Protein AF-A0A936QFV0-F1 (afdb_monomer)

Secondary structure (DSSP, 8-state):
-EEES-HHHHHHHHHHHHHH-TT--TTTTT--EEE-SSGGGHHHHHHHHHTTT---EEEE-GGGGTSSGGGGT--HHHHHHHHHHHHHHHHHHHHTT------HHHHHHHHTSHHHHHHHHHHHHHHHHHHTT----HHHHHHHHHHSHHHHHHHHHHHHHH-HHHHHHHHHHHHHHHHTTEEE-TTSSGGGGS-TTS-SSS-HHHHHHHHHHH--SHHHHHTTS--SSTTSPPHHHHHHHHHHS-----HHHHHHTS--

Mean predicted aligned error: 9.11 Å

Nearest PDB structures (foldseek):
  5d7y-assembly1_A  TM=3.195E-01  e=3.480E+00  Hepatitis B virus subtype adyw
  7abl-assembly1_D-10  TM=3.686E-01  e=8.494E+00  Hepatitis B virus
  2yfb-assembly1_A  TM=2.542E-01  e=3.151E+00  Pseudomonas putida KT2440
  2qij-assembly1_A  TM=3.357E-01  e=9.379E+00  Hepatitis B virus subtype adyw

Foldseek 3Di:
DEEEADPLCVLQLQLLLCQQPVVLHCVVLVPDYHHDHDLQCQQVVCVVVVVVVDDYFYEYFPLCLVPVVVSLVADPVLVVLSVQLLVQLVVVCVVVVDQDDDDPVRVVVQCPDPVLVVLVVVLVVLVVVVVVPDDCDPVNVVSVVVNCSVSVSVRLLVCLQPPLSSLLSCVVSQVSSLVVNYHYDSNGGPLLLADPPQDPDDDSNVSSVVSSVVSDHSVSSQVSFDCSDPPDGGSSCSNSCSSSDDDPPPCVVVVVVPDD

Structure (mmCIF, N/CA/C/O backbone):
data_AF-A0A936QFV0-F1
#
_entry.id   AF-A0A936QFV0-F1
#
loop_
_atom_site.group_PDB
_atom_site.id
_atom_site.type_symbol
_atom_site.label_atom_id
_atom_site.label_alt_id
_atom_site.label_comp_id
_atom_site.label_asym_id
_atom_site.label_entity_id
_atom_site.label_seq_id
_atom_site.pdbx_PDB_ins_code
_atom_site.Cartn_x
_atom_site.Cartn_y
_ato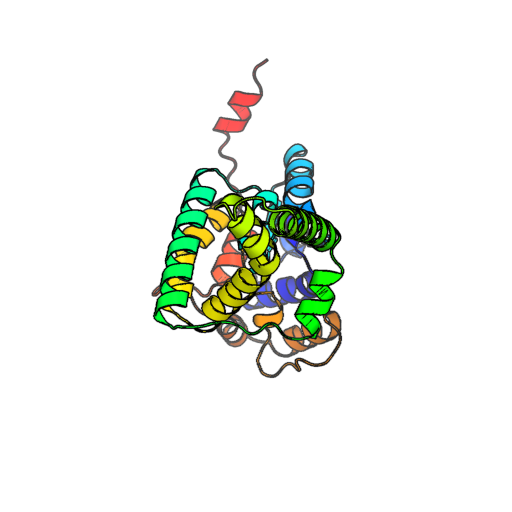m_site.Cartn_z
_atom_site.occupancy
_atom_site.B_iso_or_equiv
_atom_site.auth_seq_id
_atom_site.auth_comp_id
_atom_site.auth_asym_id
_atom_site.auth_atom_id
_atom_site.pdbx_PDB_model_num
ATOM 1 N N . MET A 1 1 ? -11.499 11.517 4.476 1.00 91.81 1 MET A N 1
ATOM 2 C CA . MET A 1 1 ? -11.895 10.350 3.651 1.00 91.81 1 MET A CA 1
ATOM 3 C C . MET A 1 1 ? -10.663 9.540 3.284 1.00 91.81 1 MET A C 1
ATOM 5 O O . MET A 1 1 ? -9.567 10.091 3.342 1.00 91.81 1 MET A O 1
ATOM 9 N N . VAL A 1 2 ? -10.834 8.283 2.878 1.00 93.94 2 VAL A N 1
ATOM 10 C CA . VAL A 1 2 ? -9.747 7.411 2.411 1.00 93.94 2 VAL A CA 1
ATOM 11 C C . VAL A 1 2 ? -10.078 6.861 1.030 1.00 93.94 2 VAL A C 1
ATOM 13 O O . VAL A 1 2 ? -11.180 6.361 0.812 1.00 93.94 2 VAL A O 1
ATOM 16 N N . LEU A 1 3 ? -9.119 6.944 0.114 1.00 93.44 3 LEU A N 1
ATOM 17 C CA . LEU A 1 3 ? -9.173 6.317 -1.201 1.00 93.44 3 LEU A CA 1
ATOM 18 C C . LEU A 1 3 ? -8.460 4.962 -1.157 1.00 93.44 3 LEU A C 1
ATOM 20 O O . LEU A 1 3 ? -7.369 4.878 -0.599 1.00 93.44 3 LEU A O 1
ATOM 24 N N . PHE A 1 4 ? -9.039 3.940 -1.781 1.00 90.50 4 PHE A N 1
ATOM 25 C CA . PHE A 1 4 ? -8.472 2.586 -1.864 1.00 90.50 4 PHE A CA 1
ATOM 26 C C . PHE A 1 4 ? -8.682 1.976 -3.260 1.00 90.50 4 PHE A C 1
ATOM 28 O O . PHE A 1 4 ? -9.451 2.511 -4.063 1.00 90.50 4 PHE A O 1
ATOM 35 N N . GLU A 1 5 ? -8.010 0.868 -3.572 1.00 83.31 5 GLU A N 1
ATOM 36 C CA . GLU A 1 5 ? -8.012 0.274 -4.919 1.00 83.31 5 GLU A CA 1
ATOM 37 C C . GLU A 1 5 ? -9.121 -0.768 -5.132 1.00 83.31 5 GLU A C 1
ATOM 39 O O . GLU A 1 5 ? -9.753 -0.821 -6.197 1.00 83.31 5 GLU A O 1
ATOM 44 N N . GLY A 1 6 ? -9.356 -1.618 -4.131 1.00 80.00 6 GLY A N 1
ATOM 45 C CA . GLY A 1 6 ? -10.165 -2.828 -4.224 1.00 80.00 6 GLY A CA 1
ATOM 46 C C . GLY A 1 6 ? -11.434 -2.797 -3.377 1.00 80.00 6 GLY A C 1
ATOM 47 O O . GLY A 1 6 ? -11.488 -2.266 -2.283 1.00 80.00 6 GLY A O 1
ATOM 48 N N . GLU A 1 7 ? -12.502 -3.427 -3.859 1.00 75.06 7 GLU A N 1
ATOM 49 C CA . GLU A 1 7 ? -13.776 -3.514 -3.119 1.00 75.06 7 GLU A CA 1
ATOM 50 C C . GLU A 1 7 ? -13.682 -4.326 -1.821 1.00 75.06 7 GLU A C 1
ATOM 52 O O . GLU A 1 7 ? -14.412 -4.077 -0.870 1.00 75.06 7 GLU A O 1
ATOM 57 N N . SER A 1 8 ? -12.750 -5.277 -1.782 1.00 80.19 8 SER A N 1
ATOM 58 C CA . SER A 1 8 ? -12.388 -6.068 -0.605 1.00 80.19 8 SER A CA 1
ATOM 59 C C . SER A 1 8 ? -11.830 -5.226 0.544 1.00 80.19 8 SER A C 1
ATOM 61 O O . SER A 1 8 ? -11.924 -5.632 1.703 1.00 80.19 8 SER A O 1
ATOM 63 N N . ASP A 1 9 ? -11.254 -4.068 0.228 1.00 83.19 9 ASP A N 1
ATOM 64 C CA . ASP A 1 9 ? -10.505 -3.244 1.169 1.00 83.19 9 ASP A CA 1
ATOM 65 C C . ASP A 1 9 ? -11.464 -2.580 2.164 1.00 83.19 9 ASP A C 1
ATOM 67 O O . ASP A 1 9 ? -11.141 -2.457 3.339 1.00 83.19 9 ASP A O 1
ATOM 71 N N . ASP A 1 10 ? -12.673 -2.220 1.721 1.00 88.56 10 ASP A N 1
ATOM 72 C CA . ASP A 1 10 ? -13.679 -1.530 2.534 1.00 88.56 10 ASP A CA 1
ATOM 73 C C . ASP A 1 10 ? -14.100 -2.362 3.758 1.00 88.56 10 ASP A C 1
ATOM 75 O O . ASP A 1 10 ? -13.903 -1.955 4.906 1.00 88.56 10 ASP A O 1
ATOM 79 N N . ALA A 1 11 ? -14.620 -3.572 3.527 1.00 90.00 11 ALA A N 1
ATOM 80 C CA . ALA A 1 11 ? -15.096 -4.447 4.600 1.00 90.00 11 ALA A CA 1
ATOM 81 C C . ALA A 1 11 ? -13.965 -4.862 5.553 1.00 90.00 11 ALA A C 1
ATOM 83 O O . ALA A 1 11 ? -14.147 -4.873 6.773 1.00 90.00 11 ALA A O 1
ATOM 84 N N . TYR A 1 12 ? -12.793 -5.173 4.997 1.00 93.56 12 TYR A N 1
ATOM 85 C CA . TYR A 1 12 ? -11.644 -5.611 5.776 1.00 93.56 12 TYR A CA 1
ATOM 86 C C . TYR A 1 12 ? -11.063 -4.486 6.637 1.00 93.56 12 TYR A C 1
ATOM 88 O O . TYR A 1 12 ? -10.898 -4.663 7.845 1.00 93.56 12 TYR A O 1
ATOM 96 N N . CYS A 1 13 ? -10.819 -3.306 6.056 1.00 93.75 13 CYS A N 1
ATOM 97 C CA . CYS A 1 13 ? -10.283 -2.159 6.789 1.00 93.75 13 CYS A CA 1
ATOM 98 C C . CYS A 1 13 ? -11.219 -1.724 7.916 1.00 93.75 13 CYS A C 1
ATOM 100 O O . CYS A 1 13 ? -10.753 -1.480 9.028 1.00 93.75 13 CYS A O 1
ATOM 102 N N . ARG A 1 14 ? -12.538 -1.680 7.670 1.00 94.38 14 ARG A N 1
ATOM 103 C CA . ARG A 1 14 ? -13.527 -1.349 8.712 1.00 94.38 14 ARG A CA 1
ATOM 104 C C . ARG A 1 14 ? -13.469 -2.293 9.898 1.00 94.38 14 ARG A C 1
ATOM 106 O O . ARG A 1 14 ? -13.612 -1.847 11.034 1.00 94.38 14 ARG A O 1
ATOM 113 N N . HIS A 1 15 ? -13.302 -3.582 9.630 1.00 95.62 15 HIS A N 1
ATOM 114 C CA . HIS A 1 15 ? -13.267 -4.602 10.665 1.00 95.62 15 HIS A CA 1
A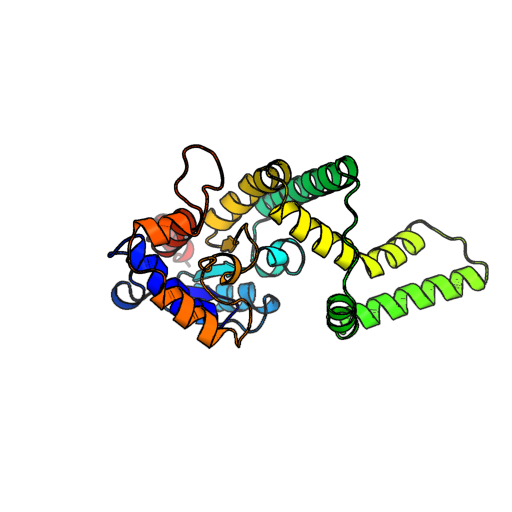TOM 115 C C . HIS A 1 15 ? -11.956 -4.562 11.449 1.00 95.62 15 HIS A C 1
ATOM 117 O O . HIS A 1 15 ? -11.966 -4.404 12.669 1.00 95.62 15 HIS A O 1
ATOM 123 N N . VAL A 1 16 ? -10.821 -4.640 10.751 1.00 96.62 16 VAL A N 1
ATOM 124 C CA . VAL A 1 16 ? -9.498 -4.732 11.384 1.00 96.62 16 VAL A CA 1
ATOM 125 C C . VAL A 1 16 ? -9.145 -3.461 12.153 1.00 96.62 16 VAL A C 1
ATOM 127 O O . VAL A 1 16 ? -8.619 -3.568 13.260 1.00 96.62 16 VAL A O 1
ATOM 130 N N . ALA A 1 17 ? -9.496 -2.275 11.644 1.00 96.69 17 ALA A N 1
ATOM 131 C CA . ALA A 1 17 ? -9.270 -1.023 12.366 1.00 96.69 17 ALA A CA 1
ATOM 132 C C . ALA A 1 17 ? -9.942 -1.041 13.751 1.00 96.69 17 ALA A C 1
ATOM 134 O O . ALA A 1 17 ? -9.273 -0.789 14.754 1.00 96.69 17 ALA A O 1
ATOM 135 N N . LYS A 1 18 ? -11.220 -1.452 13.821 1.00 96.31 18 LYS A N 1
ATOM 136 C CA . LYS A 1 18 ? -11.969 -1.570 15.085 1.00 96.31 18 LYS A CA 1
ATOM 137 C C . LYS A 1 18 ? -11.403 -2.648 16.011 1.00 96.31 18 LYS A C 1
ATOM 139 O O . LYS A 1 18 ? -11.460 -2.486 17.228 1.00 96.31 18 LYS A O 1
ATOM 144 N N . MET A 1 19 ? -10.867 -3.740 15.456 1.00 96.94 19 MET A N 1
ATOM 145 C CA . MET A 1 19 ? -10.220 -4.793 16.250 1.00 96.94 19 MET A CA 1
ATOM 146 C C . MET A 1 19 ? -8.907 -4.315 16.881 1.00 96.94 19 MET A C 1
ATOM 148 O O . MET A 1 19 ? -8.626 -4.646 18.031 1.00 96.94 19 MET A O 1
ATOM 152 N N . LEU A 1 20 ? -8.115 -3.517 16.160 1.00 96.62 20 LEU A N 1
ATOM 153 C CA . LEU A 1 20 ? -6.872 -2.935 16.679 1.00 96.62 20 LEU A CA 1
ATOM 154 C C . LEU A 1 20 ? -7.151 -1.860 17.739 1.00 96.62 20 LEU A C 1
ATOM 156 O O . LEU A 1 20 ? -6.502 -1.821 18.793 1.00 96.62 20 LEU A O 1
ATOM 160 N N . ASN A 1 21 ? -8.146 -1.011 17.480 1.00 96.25 21 ASN A N 1
ATOM 161 C CA . ASN A 1 21 ? -8.593 0.032 18.390 1.00 96.25 21 ASN A CA 1
ATOM 162 C C . ASN A 1 21 ? -10.087 0.322 18.184 1.00 96.25 21 ASN A C 1
ATOM 164 O O . ASN A 1 21 ? -10.503 0.745 17.111 1.00 96.25 21 ASN A O 1
ATOM 168 N N . ALA A 1 22 ? -10.895 0.174 19.235 1.00 94.50 22 ALA A N 1
ATOM 169 C CA . ALA A 1 22 ? -12.344 0.376 19.163 1.00 94.50 22 ALA A CA 1
ATOM 170 C C . ALA A 1 22 ? -12.766 1.808 18.760 1.00 94.50 22 ALA A C 1
ATOM 172 O O . ALA A 1 22 ? -13.888 2.004 18.284 1.00 94.50 22 ALA A O 1
ATOM 173 N N . GLU A 1 23 ? -11.878 2.796 18.925 1.00 94.94 23 GLU A N 1
ATOM 174 C CA . GLU A 1 23 ? -12.095 4.187 18.502 1.00 94.94 23 GLU A CA 1
ATOM 175 C C . GLU A 1 23 ? -11.793 4.424 17.014 1.00 94.94 23 GLU A C 1
ATOM 177 O O . GLU A 1 23 ? -12.209 5.441 16.448 1.00 94.94 23 GLU A O 1
ATOM 182 N N . TRP A 1 24 ? -11.096 3.491 16.358 1.00 96.06 24 TRP A N 1
ATOM 183 C CA . TRP A 1 24 ? -10.840 3.504 14.917 1.00 96.06 24 TRP A CA 1
ATOM 184 C C . TRP A 1 24 ? -12.042 2.950 14.155 1.00 96.06 24 TRP A C 1
ATOM 186 O O . TRP A 1 24 ? -12.015 1.896 13.521 1.00 96.06 24 TRP A O 1
ATOM 196 N N . ASP A 1 25 ? -13.134 3.699 14.245 1.00 94.81 25 ASP A N 1
ATOM 197 C CA . ASP A 1 25 ? -14.406 3.380 13.622 1.00 94.81 25 ASP A CA 1
ATOM 198 C C . ASP A 1 25 ? -14.724 4.404 12.525 1.00 94.81 25 ASP A C 1
ATOM 200 O O . ASP A 1 25 ? -15.058 5.558 12.804 1.00 94.81 25 ASP A O 1
ATOM 204 N N . PHE A 1 26 ? -14.614 3.968 11.266 1.00 93.50 26 PHE A N 1
ATOM 205 C CA . PHE A 1 26 ? -14.874 4.797 10.085 1.00 93.50 26 PHE A CA 1
ATOM 206 C C . PHE A 1 26 ? -16.271 5.427 10.098 1.00 93.50 26 PHE A C 1
ATOM 208 O O . PHE A 1 26 ? -16.419 6.579 9.694 1.00 93.50 26 PHE A O 1
ATOM 215 N N . ASP A 1 27 ? -17.278 4.711 10.605 1.00 92.56 27 ASP A N 1
ATOM 216 C CA . ASP A 1 27 ? -18.659 5.190 10.638 1.00 92.56 27 ASP A CA 1
ATOM 217 C C . ASP A 1 27 ? -18.837 6.246 11.732 1.00 92.56 27 ASP A C 1
ATOM 219 O O . ASP A 1 27 ? -19.365 7.328 11.474 1.00 92.56 27 ASP A O 1
ATOM 223 N N . LYS A 1 28 ? -18.315 5.988 12.941 1.00 92.69 28 LYS A N 1
ATOM 224 C CA . LYS A 1 28 ? -18.388 6.957 14.054 1.00 92.69 28 LYS A CA 1
ATOM 225 C C . LYS A 1 28 ? -17.590 8.229 13.781 1.00 92.69 28 LYS A C 1
ATOM 227 O O . LYS A 1 28 ? -17.984 9.304 14.225 1.00 92.69 28 LYS 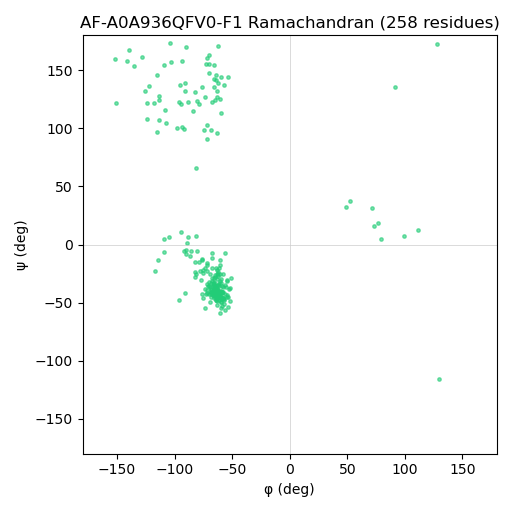A O 1
ATOM 232 N N . LYS A 1 29 ? -16.462 8.111 13.076 1.00 91.25 29 LYS A N 1
ATOM 233 C CA . LYS A 1 29 ? -15.582 9.236 12.727 1.00 91.25 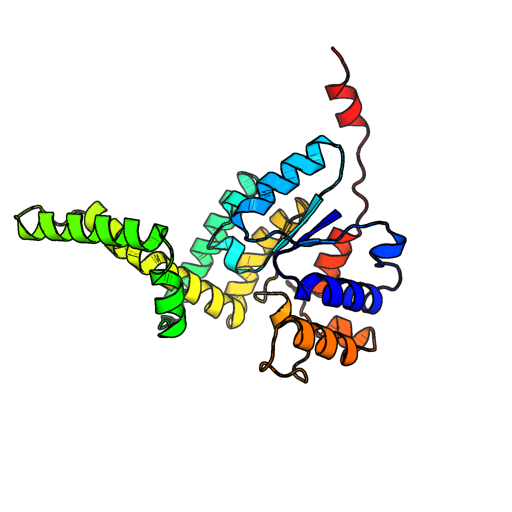29 LYS A CA 1
ATOM 234 C C . LYS A 1 29 ? -15.968 9.907 11.404 1.00 91.25 29 LYS A C 1
ATOM 236 O O . LYS A 1 29 ? -15.295 10.847 10.992 1.00 91.25 29 LYS A O 1
ATOM 241 N N . ASN A 1 30 ? -17.039 9.446 10.748 1.00 91.12 30 ASN A N 1
ATOM 242 C CA . ASN A 1 30 ? -17.509 9.941 9.452 1.00 91.12 30 ASN A CA 1
ATOM 243 C C . ASN A 1 30 ? -16.403 9.963 8.373 1.00 91.12 30 ASN A C 1
ATOM 245 O O . ASN A 1 30 ? -16.303 10.876 7.548 1.00 91.12 30 ASN A O 1
ATOM 249 N N . ILE A 1 31 ? -15.530 8.954 8.396 1.00 92.69 31 ILE A N 1
ATOM 250 C CA . ILE A 1 31 ? -14.456 8.783 7.422 1.00 92.69 31 ILE A CA 1
ATOM 251 C C . ILE A 1 31 ? -14.991 7.904 6.294 1.00 92.69 31 ILE A C 1
ATOM 253 O O . ILE A 1 31 ? -15.020 6.681 6.391 1.00 92.69 31 ILE A O 1
ATOM 257 N N . ALA A 1 32 ? -15.396 8.540 5.195 1.00 91.75 32 ALA A N 1
ATOM 258 C CA . ALA A 1 32 ? -15.803 7.821 3.994 1.00 91.75 32 ALA A CA 1
ATOM 259 C C . ALA A 1 32 ? -14.630 7.023 3.401 1.00 91.75 32 ALA A C 1
ATOM 261 O O . ALA A 1 32 ? -13.539 7.569 3.212 1.00 91.75 32 ALA A O 1
ATOM 262 N N . LEU A 1 33 ? -14.890 5.757 3.080 1.00 91.44 33 LEU A N 1
ATOM 263 C CA . LEU A 1 33 ? -14.021 4.879 2.307 1.00 91.44 33 LEU A CA 1
ATOM 264 C C . LEU A 1 33 ? -14.511 4.931 0.846 1.00 91.44 33 LEU A C 1
ATOM 266 O O . LEU A 1 33 ? -15.677 4.647 0.577 1.00 91.44 33 LEU A O 1
ATOM 270 N N . VAL A 1 34 ? -13.639 5.299 -0.100 1.00 91.12 34 VAL A N 1
ATOM 271 C CA . VAL A 1 34 ? -13.980 5.444 -1.527 1.00 91.12 34 VAL A CA 1
ATOM 272 C C . VAL A 1 34 ? -13.077 4.582 -2.413 1.00 91.12 34 VAL A C 1
ATOM 274 O O . VAL A 1 34 ? -11.862 4.771 -2.467 1.00 91.12 34 VAL A O 1
ATOM 277 N N . LYS A 1 35 ? -13.699 3.682 -3.180 1.00 89.38 35 LYS A N 1
ATOM 278 C CA . LYS A 1 35 ? -13.022 2.848 -4.178 1.00 89.38 35 LYS A CA 1
ATOM 279 C C . LYS A 1 35 ? -12.631 3.674 -5.398 1.00 89.38 35 LYS A C 1
ATOM 281 O O . LYS A 1 35 ? -13.487 4.273 -6.051 1.00 89.38 35 LYS A O 1
ATOM 286 N N . VAL A 1 36 ? -11.361 3.619 -5.775 1.00 85.62 36 VAL A N 1
ATOM 287 C CA . VAL A 1 36 ? -10.836 4.227 -6.996 1.00 85.62 36 VAL A CA 1
ATOM 288 C C . VAL A 1 36 ? -10.506 3.116 -7.988 1.00 85.62 36 VAL A C 1
ATOM 290 O O . VAL A 1 36 ? -9.639 2.281 -7.756 1.00 85.62 36 VAL A O 1
ATOM 293 N N . SER A 1 37 ? -11.212 3.092 -9.122 1.00 69.62 37 SER A N 1
ATOM 294 C CA . SER A 1 37 ? -10.966 2.098 -10.175 1.00 69.62 37 SER A CA 1
ATOM 295 C C . SER A 1 37 ? -9.649 2.403 -10.897 1.00 69.62 37 SER A C 1
ATOM 297 O O . SER A 1 37 ? -9.619 3.156 -11.872 1.00 69.62 37 SER A O 1
ATOM 299 N N . GLY A 1 38 ? -8.562 1.816 -10.393 1.00 64.38 38 GLY A N 1
ATOM 300 C CA . GLY A 1 38 ? -7.215 1.908 -10.949 1.00 64.38 38 GLY A CA 1
ATOM 301 C C . GLY A 1 38 ? -6.377 3.061 -10.385 1.00 64.38 38 GLY A C 1
ATOM 302 O O . GLY A 1 38 ? -6.815 4.212 -10.322 1.00 64.38 38 GLY A O 1
ATOM 303 N N . LYS A 1 39 ? -5.115 2.744 -10.068 1.00 68.44 39 LYS A N 1
ATOM 304 C CA . LYS A 1 39 ? -4.095 3.622 -9.460 1.00 68.44 39 LYS A CA 1
ATOM 305 C C . LYS A 1 39 ? -3.904 4.969 -10.151 1.00 68.44 39 LYS A C 1
ATOM 307 O O . LYS A 1 39 ? -3.581 5.956 -9.502 1.00 68.44 39 LYS A O 1
ATOM 312 N N . GLY A 1 40 ? -4.161 5.027 -11.460 1.00 69.75 40 GLY A N 1
ATOM 313 C CA . GLY A 1 40 ? -4.032 6.228 -12.290 1.00 69.75 40 GLY A CA 1
ATOM 314 C C . GLY A 1 40 ? -4.909 7.416 -11.880 1.00 69.75 40 GLY A C 1
ATOM 315 O O . GLY A 1 40 ? -4.706 8.526 -12.373 1.00 69.75 40 GLY A O 1
ATOM 316 N N . ASN A 1 41 ? -5.890 7.200 -10.999 1.00 81.50 41 ASN A N 1
ATOM 317 C CA . ASN A 1 41 ? -6.864 8.221 -10.629 1.00 81.50 41 ASN A CA 1
ATOM 318 C C . ASN A 1 41 ? -6.703 8.771 -9.204 1.00 81.50 41 ASN A C 1
ATOM 320 O O . ASN A 1 41 ? -7.384 9.745 -8.886 1.00 81.50 41 ASN A O 1
ATOM 324 N N . PHE A 1 42 ? -5.807 8.227 -8.369 1.00 88.62 42 PHE A N 1
ATOM 325 C CA . PHE A 1 42 ? -5.643 8.678 -6.979 1.00 88.62 42 PHE A CA 1
ATOM 326 C C . PHE A 1 42 ? -5.403 10.185 -6.872 1.00 88.62 42 PHE A C 1
ATOM 328 O O . PHE A 1 42 ? -6.181 10.880 -6.220 1.00 88.62 42 PHE A O 1
ATOM 335 N N . GLN A 1 43 ? -4.402 10.706 -7.585 1.00 88.25 43 GLN A N 1
ATOM 336 C CA . GLN A 1 43 ? -4.092 12.136 -7.604 1.00 88.25 43 GLN A CA 1
ATOM 337 C C . GLN A 1 43 ? -5.289 12.990 -8.041 1.00 88.25 43 GLN A C 1
ATOM 339 O O . GLN A 1 43 ? -5.567 14.013 -7.428 1.00 88.25 43 GLN A O 1
ATOM 344 N N . LYS A 1 44 ? -6.034 12.561 -9.068 1.00 87.88 44 LYS A N 1
ATOM 345 C CA . LYS A 1 44 ? -7.185 13.319 -9.584 1.00 87.88 44 LYS A CA 1
ATOM 346 C C . LYS A 1 44 ? -8.291 13.439 -8.539 1.00 87.88 44 LYS A C 1
ATOM 348 O O . LYS A 1 44 ? -8.788 14.537 -8.308 1.00 87.88 44 LYS A O 1
ATOM 353 N N . PHE A 1 45 ? -8.656 12.326 -7.900 1.00 90.50 45 PHE A N 1
ATOM 354 C CA . PHE A 1 45 ? -9.669 12.325 -6.843 1.00 90.50 45 PHE A CA 1
ATOM 355 C C . PHE A 1 45 ? -9.199 13.098 -5.615 1.00 90.50 45 PHE A C 1
ATOM 357 O O . PHE A 1 45 ? -9.969 13.881 -5.065 1.00 90.50 45 PHE A O 1
ATOM 364 N N . ARG A 1 46 ? -7.932 12.928 -5.226 1.00 91.25 46 ARG A N 1
ATOM 365 C CA . ARG A 1 46 ? -7.324 13.670 -4.124 1.00 91.25 46 ARG A CA 1
ATOM 366 C C . ARG A 1 46 ? -7.427 15.177 -4.344 1.00 91.25 46 ARG A C 1
ATOM 368 O O . ARG A 1 46 ? -8.067 15.848 -3.544 1.00 91.25 46 ARG A O 1
ATOM 375 N N . THR A 1 47 ? -6.914 15.683 -5.466 1.00 90.44 47 THR A N 1
ATOM 376 C CA . THR A 1 47 ? -6.986 17.112 -5.806 1.00 90.44 47 THR A CA 1
ATOM 377 C C . THR A 1 47 ? -8.428 17.611 -5.884 1.00 90.44 47 THR A C 1
ATOM 379 O O . THR A 1 47 ? -8.725 18.701 -5.401 1.00 90.44 47 THR A O 1
ATOM 382 N N . PHE A 1 48 ? -9.341 16.817 -6.456 1.00 91.62 48 PHE A N 1
ATOM 383 C CA . PHE A 1 48 ? -10.755 17.174 -6.529 1.00 91.62 48 PHE A CA 1
ATOM 384 C C . PHE A 1 48 ? -11.363 17.370 -5.136 1.00 91.62 48 PHE A C 1
ATOM 386 O O . PHE A 1 48 ? -11.900 18.437 -4.862 1.00 91.62 48 PHE A O 1
ATOM 393 N N . PHE A 1 49 ? -11.253 16.394 -4.234 1.00 91.88 49 PHE A N 1
ATOM 394 C CA . PHE A 1 49 ? -11.860 16.489 -2.903 1.00 91.88 49 PHE A CA 1
ATOM 395 C C . PHE A 1 49 ? -11.157 17.497 -1.985 1.00 91.88 49 PHE A C 1
ATOM 397 O O . PHE A 1 49 ? -11.830 18.212 -1.241 1.00 91.88 49 PHE A O 1
ATOM 404 N N . GLU A 1 50 ? -9.832 17.620 -2.083 1.00 91.56 50 GLU A N 1
ATOM 405 C CA . GLU A 1 50 ? -9.071 18.637 -1.348 1.00 91.56 50 GLU A CA 1
ATOM 406 C C . GLU A 1 50 ? -9.471 20.059 -1.770 1.00 91.56 50 GLU A C 1
ATOM 408 O O . GLU A 1 50 ? -9.484 20.959 -0.932 1.00 91.56 50 GLU A O 1
AT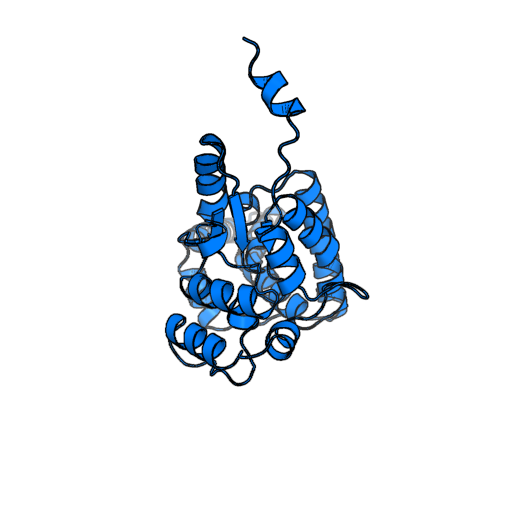OM 413 N N . SER A 1 51 ? -9.902 20.268 -3.024 1.00 92.25 51 SER A N 1
ATOM 414 C CA . SER A 1 51 ? -10.440 21.567 -3.467 1.00 92.25 51 SER A CA 1
ATOM 415 C C . SER A 1 51 ? -11.737 21.978 -2.751 1.00 92.25 51 SER A C 1
ATOM 417 O O . SER A 1 51 ? -12.043 23.166 -2.679 1.00 92.25 51 SER A O 1
ATOM 419 N N . PHE A 1 52 ? -12.458 21.021 -2.153 1.00 91.62 52 PHE A N 1
ATOM 420 C CA . PHE A 1 52 ? -13.620 21.266 -1.290 1.00 91.62 52 PHE A CA 1
ATOM 421 C C . PHE A 1 52 ? -13.255 21.315 0.204 1.00 91.62 52 PHE A C 1
ATOM 423 O O . PHE A 1 52 ? -14.143 21.285 1.054 1.00 91.62 52 PHE A O 1
ATOM 430 N N . GLY A 1 53 ? -11.961 21.356 0.545 1.00 88.81 53 GLY A N 1
ATOM 431 C CA . GLY A 1 53 ? -11.483 21.347 1.929 1.00 88.81 53 GLY A CA 1
ATOM 432 C C . GLY A 1 53 ? -11.619 19.990 2.623 1.00 88.81 53 GLY A C 1
ATOM 433 O O . GLY A 1 53 ? -11.548 19.919 3.849 1.00 88.81 53 GLY A O 1
ATOM 434 N N . ILE A 1 54 ? -11.831 18.907 1.867 1.00 89.62 54 ILE A N 1
ATOM 435 C CA . ILE A 1 54 ? -11.927 17.566 2.437 1.00 89.62 54 ILE A CA 1
ATOM 436 C C . ILE A 1 54 ? -10.531 16.956 2.510 1.00 89.62 54 ILE A C 1
ATOM 438 O O . ILE A 1 54 ? -9.871 16.772 1.492 1.00 89.62 54 ILE A O 1
ATOM 442 N N . THR A 1 55 ? -10.109 16.562 3.709 1.00 90.88 55 THR A N 1
ATOM 443 C CA . THR A 1 55 ? -8.878 15.790 3.892 1.00 90.88 55 THR A CA 1
ATOM 444 C C . THR A 1 55 ? -8.997 14.418 3.235 1.00 90.88 55 THR A C 1
ATOM 446 O O . THR A 1 55 ? -9.888 13.623 3.571 1.00 90.88 55 THR A O 1
ATOM 449 N N . VAL A 1 56 ? -8.054 14.111 2.347 1.00 92.44 56 VAL A N 1
ATOM 450 C CA . VAL A 1 56 ? -7.967 12.830 1.644 1.00 92.44 56 VAL A CA 1
ATOM 451 C C . VAL A 1 56 ? -6.719 12.074 2.086 1.00 92.44 56 VAL A C 1
ATOM 453 O O . VAL A 1 56 ? -5.609 12.597 2.042 1.00 92.44 56 VAL A O 1
ATOM 456 N N . LYS A 1 57 ? -6.909 10.821 2.490 1.00 94.00 57 LYS A N 1
ATOM 457 C CA . LYS A 1 57 ? -5.843 9.834 2.680 1.00 94.00 57 LYS A CA 1
ATOM 458 C C . LYS A 1 57 ? -5.935 8.784 1.573 1.00 94.00 57 LYS A C 1
ATOM 460 O O . LYS A 1 57 ? -7.009 8.574 1.011 1.00 94.00 57 LYS A O 1
ATOM 465 N N . ILE A 1 58 ? -4.831 8.131 1.250 1.00 93.81 58 ILE A N 1
ATOM 466 C CA . ILE A 1 58 ? -4.759 7.070 0.239 1.00 93.81 58 ILE A CA 1
ATOM 467 C C . ILE A 1 58 ? -4.217 5.813 0.912 1.00 93.81 58 ILE A C 1
ATOM 469 O O . ILE A 1 58 ? -3.252 5.906 1.663 1.00 93.81 58 ILE A O 1
ATOM 473 N N . VAL A 1 59 ? -4.813 4.660 0.626 1.00 93.69 59 VAL A N 1
ATOM 474 C CA . VAL A 1 59 ? -4.225 3.342 0.875 1.00 93.69 59 VAL A CA 1
ATOM 475 C C . VAL A 1 59 ? -3.963 2.698 -0.482 1.00 93.69 59 VAL A C 1
ATOM 477 O O . VAL A 1 59 ? -4.875 2.633 -1.307 1.00 93.69 59 VAL A O 1
ATOM 480 N N . ALA A 1 60 ? -2.722 2.289 -0.731 1.00 92.25 60 ALA A N 1
ATOM 481 C CA . ALA A 1 60 ? -2.297 1.739 -2.016 1.00 92.25 60 ALA A CA 1
ATOM 482 C C . ALA A 1 60 ? -1.429 0.488 -1.842 1.00 92.25 60 ALA A C 1
ATOM 484 O O . ALA A 1 60 ? -0.726 0.336 -0.838 1.00 92.25 60 ALA A O 1
ATOM 485 N N . ASP A 1 61 ? -1.454 -0.372 -2.856 1.00 91.88 61 ASP A N 1
ATOM 486 C CA . ASP A 1 61 ? -0.651 -1.593 -2.891 1.00 91.88 61 ASP A CA 1
ATOM 487 C C . ASP A 1 61 ? 0.838 -1.267 -3.122 1.00 91.88 61 ASP A C 1
ATOM 489 O O . ASP A 1 61 ? 1.181 -0.251 -3.741 1.00 91.88 61 ASP A O 1
ATOM 493 N N . LEU A 1 62 ? 1.744 -2.153 -2.690 1.00 91.06 62 LEU A N 1
ATOM 494 C CA . LEU A 1 62 ? 3.197 -1.972 -2.834 1.00 91.06 62 LEU A CA 1
ATOM 495 C C . LEU A 1 62 ? 3.629 -1.671 -4.273 1.00 91.06 62 LEU A C 1
ATOM 497 O O . LEU A 1 62 ? 4.526 -0.862 -4.523 1.00 91.06 62 LEU A O 1
ATOM 501 N N . ASP A 1 63 ? 2.988 -2.311 -5.247 1.00 87.38 63 ASP A N 1
ATOM 502 C CA . ASP A 1 63 ? 3.320 -2.155 -6.659 1.00 87.38 63 ASP A CA 1
ATOM 503 C C . ASP A 1 63 ? 2.990 -0.760 -7.198 1.00 87.38 63 ASP A C 1
ATOM 505 O O . ASP A 1 63 ? 3.504 -0.399 -8.254 1.00 87.38 63 ASP A O 1
ATOM 509 N N . ALA A 1 64 ? 2.239 0.074 -6.463 1.00 88.69 64 ALA A N 1
ATOM 510 C CA . ALA A 1 64 ? 2.097 1.498 -6.775 1.00 88.69 64 ALA A CA 1
ATOM 511 C C . ALA A 1 64 ? 3.427 2.275 -6.672 1.00 88.69 64 ALA A C 1
ATOM 513 O O . ALA A 1 64 ? 3.575 3.320 -7.309 1.00 88.69 64 ALA A O 1
ATOM 514 N N . LEU A 1 65 ? 4.422 1.774 -5.925 1.00 88.12 65 LEU A N 1
ATOM 515 C CA . LEU A 1 65 ? 5.762 2.373 -5.897 1.00 88.12 65 LEU A CA 1
ATOM 516 C C . LEU A 1 65 ? 6.500 2.193 -7.226 1.00 88.12 65 LEU A C 1
ATOM 518 O O . LEU A 1 65 ? 7.263 3.074 -7.631 1.00 88.12 65 LEU A O 1
ATOM 522 N N . PHE A 1 66 ? 6.269 1.077 -7.915 1.00 84.75 66 PHE A N 1
ATOM 523 C CA . PHE A 1 66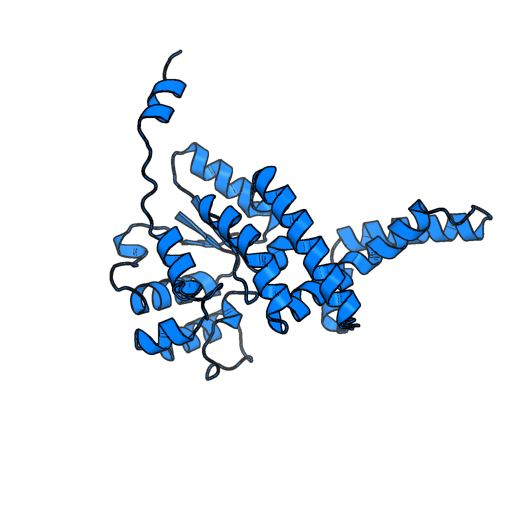 ? 6.964 0.726 -9.153 1.00 84.75 66 PHE A CA 1
ATOM 524 C C . PHE A 1 66 ? 6.151 1.142 -10.386 1.00 84.75 66 PHE A C 1
ATOM 526 O O . PHE A 1 66 ? 6.660 1.853 -11.252 1.00 84.75 66 PHE A O 1
ATOM 533 N N . ASP A 1 67 ? 4.856 0.815 -10.400 1.00 77.75 67 ASP A N 1
ATOM 534 C CA . ASP A 1 67 ? 3.899 1.110 -11.470 1.00 77.75 67 ASP A CA 1
ATOM 535 C C . ASP A 1 67 ? 2.810 2.068 -10.950 1.00 77.75 67 ASP A C 1
ATOM 537 O O . ASP A 1 67 ? 1.830 1.659 -10.325 1.00 77.75 67 ASP A O 1
ATOM 541 N N . GLY A 1 68 ? 2.982 3.369 -11.213 1.00 78.69 68 GLY A N 1
ATOM 542 C CA . GLY A 1 68 ? 1.970 4.390 -10.913 1.00 78.69 68 GLY A CA 1
ATOM 543 C C . GLY A 1 68 ? 2.312 5.388 -9.805 1.00 78.69 68 GLY A C 1
ATOM 544 O O . GLY A 1 68 ? 1.436 6.153 -9.408 1.00 78.69 68 GLY A O 1
ATOM 545 N N . PHE A 1 69 ? 3.564 5.448 -9.348 1.00 85.81 69 PHE A N 1
ATOM 546 C CA . PHE A 1 69 ? 4.010 6.358 -8.281 1.00 85.81 69 PHE A CA 1
ATOM 547 C C . PHE A 1 69 ? 3.644 7.829 -8.520 1.00 85.81 69 PHE A C 1
ATOM 549 O O . PHE A 1 69 ? 3.258 8.534 -7.591 1.00 85.81 69 PHE A O 1
ATOM 556 N N . GLN A 1 70 ? 3.706 8.292 -9.772 1.00 84.19 70 GLN A N 1
ATOM 557 C CA . GLN A 1 70 ? 3.320 9.655 -10.147 1.00 84.19 70 GLN A CA 1
ATOM 558 C C . GLN A 1 70 ? 1.867 9.990 -9.776 1.00 84.19 70 GLN A C 1
ATOM 560 O O . GLN A 1 70 ? 1.540 11.149 -9.548 1.00 84.19 70 GLN A O 1
ATOM 565 N N . HIS A 1 71 ? 1.001 8.980 -9.673 1.00 86.62 71 HIS A N 1
ATOM 566 C CA . HIS A 1 71 ? -0.407 9.144 -9.329 1.00 86.62 71 HIS A CA 1
ATOM 567 C C . HIS A 1 71 ? -0.668 9.172 -7.820 1.00 86.62 71 HIS A C 1
ATOM 569 O O . HIS A 1 71 ? -1.799 9.438 -7.419 1.00 86.62 71 HIS A O 1
ATOM 575 N N . LEU A 1 72 ? 0.347 8.938 -6.981 1.00 86.56 72 LEU A N 1
ATOM 576 C CA . LEU A 1 72 ? 0.231 9.061 -5.525 1.00 86.56 72 LEU A CA 1
ATOM 577 C C . LEU A 1 72 ? 0.290 10.525 -5.054 1.00 86.56 72 LEU A C 1
ATOM 579 O O . LEU A 1 72 ? -0.094 10.823 -3.926 1.00 86.56 72 LEU A O 1
ATOM 583 N N . GLY A 1 73 ? 0.732 11.444 -5.923 1.00 80.50 73 GLY A N 1
ATOM 584 C CA . GLY A 1 73 ? 0.862 12.866 -5.593 1.00 80.50 73 GLY A CA 1
ATOM 585 C C . GLY A 1 73 ? 2.019 13.166 -4.635 1.00 80.50 73 GLY A C 1
ATOM 586 O O . GLY A 1 73 ? 1.909 14.082 -3.829 1.00 80.50 73 GLY A O 1
ATOM 587 N N . ALA A 1 74 ? 3.095 12.377 -4.698 1.00 81.75 74 ALA A N 1
ATOM 588 C CA . ALA A 1 74 ? 4.267 12.522 -3.837 1.00 81.75 74 ALA A CA 1
ATOM 589 C C . ALA A 1 74 ? 5.091 13.785 -4.162 1.00 81.75 74 ALA A C 1
ATOM 591 O O . ALA A 1 74 ? 5.193 14.192 -5.324 1.00 81.75 74 ALA A O 1
ATOM 592 N N . THR A 1 75 ? 5.718 14.378 -3.143 1.00 86.75 75 THR A N 1
ATOM 593 C CA . THR A 1 75 ? 6.612 15.539 -3.296 1.00 86.75 75 THR A CA 1
ATOM 594 C C . THR A 1 75 ? 7.937 15.177 -3.990 1.00 86.75 75 THR A C 1
ATOM 596 O O . THR A 1 75 ? 8.325 14.003 -4.044 1.00 86.75 75 THR A O 1
ATOM 599 N N . PRO A 1 76 ? 8.693 16.174 -4.498 1.00 85.69 76 PRO A N 1
ATOM 600 C CA . PRO A 1 76 ? 10.031 15.946 -5.051 1.00 85.69 76 PRO A CA 1
ATOM 601 C C . PRO A 1 76 ? 11.003 15.278 -4.065 1.00 85.69 76 PRO A C 1
ATOM 603 O O . PRO A 1 76 ? 11.816 14.449 -4.469 1.00 85.69 76 PRO A O 1
ATOM 606 N N . GLU A 1 77 ? 10.893 15.588 -2.772 1.00 87.12 77 GLU A N 1
ATOM 607 C CA . GLU A 1 77 ? 11.704 14.971 -1.713 1.00 87.12 77 GLU A CA 1
ATOM 608 C C . GLU A 1 77 ? 11.432 13.464 -1.611 1.00 87.12 77 GLU A C 1
ATOM 610 O O . GLU A 1 77 ? 12.353 12.645 -1.607 1.00 87.12 77 GLU A O 1
ATOM 615 N N . THR A 1 78 ? 10.159 13.070 -1.646 1.00 90.56 78 THR A N 1
ATOM 616 C CA . THR A 1 78 ? 9.758 11.659 -1.655 1.00 90.56 78 THR A CA 1
ATOM 617 C C . THR A 1 78 ? 10.153 10.955 -2.947 1.00 90.56 78 THR A C 1
ATOM 619 O O . THR A 1 78 ? 10.494 9.773 -2.925 1.00 90.56 78 THR A O 1
ATOM 622 N N . ALA A 1 79 ? 10.182 11.661 -4.080 1.00 88.81 79 ALA A N 1
ATOM 623 C CA . ALA A 1 79 ? 10.714 11.111 -5.324 1.00 88.81 79 ALA A CA 1
ATOM 624 C C . ALA A 1 79 ? 12.226 10.811 -5.228 1.00 88.81 79 ALA A C 1
ATOM 626 O O . ALA A 1 79 ? 12.684 9.792 -5.754 1.00 88.81 79 ALA A O 1
ATOM 627 N N . ALA A 1 80 ? 13.000 11.632 -4.508 1.00 90.50 80 ALA A N 1
ATOM 628 C CA . ALA A 1 80 ? 14.414 11.357 -4.238 1.00 90.50 80 ALA A CA 1
ATOM 629 C C . ALA A 1 80 ? 14.601 10.146 -3.304 1.00 90.50 80 ALA A C 1
ATOM 631 O O . ALA A 1 80 ? 15.455 9.286 -3.561 1.00 90.50 80 ALA A O 1
ATOM 632 N N . LEU A 1 81 ? 13.759 10.023 -2.269 1.00 92.88 81 LEU A N 1
ATOM 633 C CA . LEU A 1 81 ? 13.720 8.832 -1.410 1.00 92.88 81 LEU A CA 1
ATOM 634 C C . LEU A 1 81 ? 13.364 7.576 -2.206 1.00 92.88 81 LEU A C 1
ATOM 636 O O . LEU A 1 81 ? 13.998 6.539 -2.016 1.00 92.88 81 LEU A O 1
ATOM 640 N N . LYS A 1 82 ? 12.425 7.678 -3.155 1.00 92.69 82 LYS A N 1
ATOM 641 C CA . LYS A 1 82 ? 12.105 6.583 -4.073 1.00 92.69 82 LYS A CA 1
ATOM 642 C C . LYS A 1 82 ? 13.332 6.166 -4.865 1.00 92.69 82 LYS A C 1
ATOM 644 O O . LYS A 1 82 ? 13.667 4.989 -4.859 1.00 92.69 82 LYS A O 1
ATOM 649 N N . SER A 1 83 ? 14.008 7.108 -5.519 1.00 88.94 83 SER A N 1
ATOM 650 C CA . SER A 1 83 ? 15.214 6.806 -6.302 1.00 88.94 83 SER A CA 1
ATOM 651 C C . SER A 1 83 ? 16.257 6.058 -5.461 1.00 88.94 83 SER A C 1
ATOM 653 O O . SER A 1 83 ? 16.752 5.007 -5.866 1.00 88.94 83 SER A O 1
ATOM 655 N N . THR A 1 84 ? 16.495 6.530 -4.235 1.00 91.75 84 THR A N 1
ATOM 656 C CA . THR A 1 84 ? 17.419 5.897 -3.282 1.00 91.75 84 THR A CA 1
ATOM 657 C C . THR A 1 84 ? 16.977 4.482 -2.900 1.00 91.75 84 THR A C 1
ATOM 659 O O . THR A 1 84 ? 17.795 3.562 -2.872 1.00 91.75 84 THR A O 1
ATOM 662 N N . ALA A 1 85 ? 15.688 4.285 -2.615 1.00 92.25 85 ALA A N 1
ATOM 663 C CA . ALA A 1 85 ? 15.141 2.982 -2.253 1.00 92.25 85 ALA A CA 1
ATOM 664 C C . ALA A 1 85 ? 15.240 1.983 -3.418 1.00 92.25 85 ALA A C 1
ATOM 666 O O . ALA A 1 85 ? 15.697 0.860 -3.220 1.00 92.25 85 ALA A O 1
ATOM 667 N N . ILE A 1 86 ? 14.907 2.409 -4.643 1.00 88.69 86 ILE A N 1
ATOM 668 C CA . ILE A 1 86 ? 15.036 1.584 -5.854 1.00 88.69 86 ILE A CA 1
ATOM 669 C C . ILE A 1 86 ? 16.495 1.190 -6.103 1.00 88.69 86 ILE A C 1
ATOM 671 O O . ILE A 1 86 ? 16.766 0.024 -6.364 1.00 88.69 86 ILE A O 1
ATOM 675 N N . GLN A 1 87 ? 17.447 2.115 -5.955 1.00 89.44 87 GLN A N 1
ATOM 676 C CA . GLN A 1 87 ? 18.872 1.803 -6.124 1.00 89.44 87 GLN A CA 1
ATOM 677 C C . GLN A 1 87 ? 19.367 0.756 -5.117 1.00 89.44 87 GLN A C 1
ATOM 679 O O . GLN A 1 87 ? 20.120 -0.153 -5.480 1.00 89.44 87 GLN A O 1
ATOM 684 N N . LYS A 1 88 ? 18.934 0.856 -3.853 1.00 90.62 88 LYS A N 1
ATOM 685 C CA . LYS A 1 88 ? 19.257 -0.139 -2.819 1.00 90.62 88 LYS A CA 1
ATOM 686 C C . LYS A 1 88 ? 18.631 -1.497 -3.128 1.00 90.62 88 LYS A C 1
ATOM 688 O O . LYS A 1 88 ? 19.319 -2.509 -3.012 1.00 90.62 88 LYS A O 1
ATOM 693 N N . LEU A 1 89 ? 17.370 -1.514 -3.564 1.00 89.19 89 LEU A N 1
ATOM 694 C CA . LEU A 1 89 ? 16.682 -2.734 -3.990 1.00 89.19 89 LEU A CA 1
ATOM 695 C C . LEU A 1 89 ? 17.399 -3.403 -5.160 1.00 89.19 89 LEU A C 1
ATOM 697 O O . LEU A 1 89 ? 17.704 -4.586 -5.082 1.00 89.19 89 LEU A O 1
ATOM 701 N N . ASP A 1 90 ? 17.731 -2.650 -6.205 1.00 86.56 90 ASP A N 1
ATOM 702 C CA . ASP A 1 90 ? 18.412 -3.186 -7.385 1.00 86.56 90 ASP A CA 1
ATOM 703 C C . ASP A 1 90 ? 19.805 -3.733 -7.030 1.00 86.56 90 ASP A C 1
ATOM 705 O O . ASP A 1 90 ? 20.190 -4.808 -7.492 1.00 86.56 90 ASP A O 1
ATOM 709 N N . SER A 1 91 ? 20.531 -3.054 -6.134 1.00 87.69 91 SER A N 1
ATOM 710 C CA . SER A 1 91 ? 21.817 -3.540 -5.610 1.00 87.69 91 SER A CA 1
ATOM 711 C C . SER A 1 91 ? 21.658 -4.848 -4.828 1.00 87.69 91 SER A C 1
ATOM 713 O O . SER A 1 91 ? 22.469 -5.764 -4.976 1.00 87.69 91 SER A O 1
ATOM 715 N N . ARG A 1 92 ? 20.595 -4.966 -4.020 1.00 87.50 92 ARG A N 1
ATOM 716 C CA . ARG A 1 92 ? 20.282 -6.178 -3.254 1.00 87.50 92 ARG A CA 1
ATOM 717 C C . ARG A 1 92 ? 19.864 -7.333 -4.165 1.00 87.50 92 ARG A C 1
ATOM 719 O O . ARG A 1 92 ? 20.353 -8.444 -3.986 1.00 87.50 92 ARG A O 1
ATOM 726 N N . ILE A 1 93 ? 19.037 -7.071 -5.177 1.00 85.06 93 ILE A N 1
ATOM 727 C CA . ILE A 1 93 ? 18.633 -8.049 -6.201 1.00 85.06 93 ILE A CA 1
ATOM 728 C C . ILE A 1 93 ? 19.866 -8.602 -6.924 1.00 85.06 93 ILE A C 1
ATOM 730 O O . ILE A 1 93 ? 20.000 -9.820 -7.064 1.00 85.06 93 ILE A O 1
ATOM 734 N N . ALA A 1 94 ? 20.790 -7.721 -7.324 1.00 84.62 94 ALA A N 1
ATOM 735 C CA . ALA A 1 94 ? 22.042 -8.115 -7.962 1.00 84.62 94 ALA A CA 1
ATOM 736 C C . ALA A 1 94 ? 22.918 -8.973 -7.033 1.00 84.62 94 ALA A C 1
ATOM 738 O O . ALA A 1 94 ? 23.448 -9.995 -7.468 1.00 84.62 94 ALA A O 1
ATOM 739 N N . ALA A 1 95 ? 23.029 -8.606 -5.751 1.00 85.25 95 ALA A N 1
ATOM 740 C CA . ALA A 1 95 ? 23.792 -9.367 -4.760 1.00 85.25 95 ALA A CA 1
ATOM 741 C C . ALA A 1 95 ? 23.196 -10.757 -4.479 1.00 85.25 95 ALA A C 1
ATOM 743 O O . ALA A 1 95 ? 23.937 -11.719 -4.284 1.00 85.25 95 ALA A O 1
ATOM 744 N N . LEU A 1 96 ? 21.866 -10.875 -4.486 1.00 82.56 96 LEU A N 1
ATOM 745 C CA . LEU A 1 96 ? 21.153 -12.140 -4.291 1.00 82.56 96 LEU A CA 1
ATOM 746 C C . LEU A 1 96 ? 21.080 -12.995 -5.567 1.00 82.56 96 LEU A C 1
ATOM 748 O O . LEU A 1 96 ? 20.580 -14.118 -5.512 1.00 82.56 96 LEU A O 1
ATOM 752 N N . ALA A 1 97 ? 21.544 -12.472 -6.710 1.00 77.31 97 ALA A N 1
ATOM 753 C CA . ALA A 1 97 ? 21.386 -13.078 -8.034 1.00 77.31 97 ALA A CA 1
ATOM 754 C C . ALA A 1 97 ? 19.933 -13.507 -8.331 1.00 77.31 97 ALA A C 1
ATOM 756 O O . ALA A 1 97 ? 19.684 -14.498 -9.021 1.00 77.31 97 ALA A O 1
ATOM 757 N N . MET A 1 98 ? 18.959 -12.768 -7.790 1.00 67.38 98 MET A N 1
ATOM 758 C CA . MET A 1 98 ? 17.545 -13.068 -7.976 1.00 67.38 98 MET A CA 1
ATOM 759 C C . MET A 1 98 ? 17.082 -12.540 -9.327 1.00 67.38 98 MET A C 1
ATOM 761 O O . MET A 1 98 ? 17.167 -11.350 -9.612 1.00 67.38 98 MET A O 1
ATOM 765 N N . VAL A 1 99 ? 16.535 -13.433 -10.144 1.00 62.38 99 VAL A N 1
ATOM 766 C CA . VAL A 1 99 ? 15.822 -13.074 -11.369 1.00 62.38 99 VAL A CA 1
ATOM 767 C C . VAL A 1 99 ? 14.444 -13.702 -11.257 1.00 62.38 99 VAL A C 1
ATOM 769 O O . VAL A 1 99 ? 14.318 -14.929 -11.313 1.00 62.38 99 VAL A O 1
ATOM 772 N N . ALA A 1 100 ? 13.404 -12.892 -11.043 1.00 58.84 100 ALA A N 1
ATOM 773 C CA . ALA A 1 100 ? 12.054 -13.436 -11.069 1.00 58.84 100 ALA A CA 1
ATOM 774 C C . ALA A 1 100 ? 11.745 -13.856 -12.507 1.00 58.84 100 ALA A C 1
ATOM 776 O O . ALA A 1 100 ? 11.831 -13.057 -13.436 1.00 58.84 100 ALA A O 1
ATOM 777 N N . THR A 1 101 ? 11.406 -15.130 -12.703 1.00 57.41 101 THR A N 1
ATOM 778 C CA . THR A 1 101 ? 10.923 -15.591 -14.006 1.00 57.41 101 THR A CA 1
ATOM 779 C C . THR A 1 101 ? 9.428 -15.291 -14.071 1.00 57.41 101 THR A C 1
ATOM 781 O O . THR A 1 101 ? 8.668 -15.867 -13.285 1.00 57.41 101 THR A O 1
ATOM 784 N N . PRO A 1 102 ? 8.967 -14.400 -14.960 1.00 60.19 102 PRO A N 1
ATOM 785 C CA . PRO A 1 102 ? 7.558 -14.048 -15.006 1.00 60.19 102 PRO A CA 1
ATOM 786 C C . PRO A 1 102 ? 6.711 -15.251 -15.431 1.00 60.19 102 PRO A C 1
ATOM 788 O O . PRO A 1 102 ? 7.021 -15.964 -16.388 1.00 60.19 102 PRO A O 1
ATOM 791 N N . SER A 1 103 ? 5.596 -15.482 -14.736 1.00 59.88 103 SER A N 1
ATOM 792 C CA . SER A 1 103 ? 4.668 -16.552 -15.107 1.00 59.88 103 SER A CA 1
ATOM 793 C C . SER A 1 103 ? 3.935 -16.234 -16.416 1.00 59.88 103 SER A C 1
ATOM 795 O O . SER A 1 103 ? 3.672 -15.076 -16.757 1.00 59.88 103 SER A O 1
ATOM 797 N N . THR A 1 104 ? 3.471 -17.269 -17.125 1.00 61.00 104 THR A N 1
ATOM 798 C CA . THR A 1 104 ? 2.668 -17.119 -18.355 1.00 61.00 104 THR A CA 1
ATOM 799 C C . THR A 1 104 ? 1.424 -16.240 -18.151 1.00 61.00 104 THR A C 1
ATOM 801 O O . THR A 1 104 ? 0.979 -15.553 -19.073 1.00 61.00 104 THR A O 1
ATOM 804 N N . ARG A 1 105 ? 0.854 -16.231 -16.937 1.00 62.69 105 ARG A N 1
ATOM 805 C CA . ARG A 1 105 ? -0.299 -15.392 -16.580 1.00 62.69 105 ARG A CA 1
ATOM 806 C C . ARG A 1 105 ? 0.086 -13.913 -16.460 1.00 62.69 105 ARG A C 1
ATOM 808 O O . ARG A 1 105 ? -0.664 -13.068 -16.949 1.00 62.69 105 ARG A O 1
ATOM 815 N N . GLN A 1 106 ? 1.235 -13.609 -15.852 1.00 64.31 106 GLN A N 1
ATOM 816 C CA . GLN A 1 106 ? 1.765 -12.242 -15.740 1.00 64.31 106 GLN A CA 1
ATOM 817 C C . GLN A 1 106 ? 2.072 -11.661 -17.122 1.00 64.31 106 GLN A C 1
ATOM 819 O O . GLN A 1 106 ? 1.594 -10.569 -17.438 1.00 64.31 106 GLN A O 1
ATOM 824 N N . ILE A 1 107 ? 2.731 -12.446 -17.982 1.00 65.69 107 ILE A N 1
ATOM 825 C CA . ILE A 1 107 ? 3.029 -12.057 -19.368 1.00 65.69 107 ILE A CA 1
ATOM 826 C C . ILE A 1 107 ? 1.733 -11.713 -20.113 1.00 65.69 107 ILE A C 1
ATOM 828 O O . ILE A 1 107 ? 1.607 -10.621 -20.662 1.00 65.69 107 ILE A O 1
ATOM 832 N N . LYS A 1 108 ? 0.716 -12.589 -20.078 1.00 64.44 108 LYS A N 1
ATOM 833 C CA . LYS A 1 108 ? -0.570 -12.334 -20.757 1.00 64.44 108 LYS A CA 1
ATOM 834 C C . LYS A 1 108 ? -1.266 -11.058 -20.273 1.00 64.44 108 LYS A C 1
ATOM 836 O O . LYS A 1 108 ? -1.803 -10.318 -21.094 1.00 64.44 108 LYS A O 1
ATOM 841 N N . LYS A 1 109 ? -1.258 -10.787 -18.962 1.00 67.75 109 LYS A N 1
ATOM 842 C CA . LYS A 1 109 ? -1.867 -9.574 -18.386 1.00 67.75 109 LYS A CA 1
ATOM 843 C C . LYS A 1 109 ? -1.135 -8.305 -18.838 1.00 67.75 109 LYS A C 1
ATOM 845 O O . LYS A 1 109 ? -1.784 -7.294 -19.088 1.00 67.75 109 LYS A O 1
ATOM 850 N N . ARG A 1 110 ? 0.198 -8.353 -18.945 1.00 70.69 110 ARG A N 1
ATOM 851 C CA . ARG A 1 110 ? 1.034 -7.210 -19.349 1.00 70.69 110 ARG A CA 1
ATOM 852 C C . ARG A 1 110 ? 0.971 -6.948 -20.856 1.00 70.69 110 ARG A C 1
ATOM 854 O O . ARG A 1 110 ? 0.772 -5.802 -21.239 1.00 70.69 110 ARG A O 1
ATOM 861 N N . VAL A 1 111 ? 1.010 -7.991 -21.688 1.00 66.50 111 VAL A N 1
ATOM 862 C CA . VAL A 1 111 ? 0.881 -7.896 -23.161 1.00 66.50 111 VAL A CA 1
ATOM 863 C C . VAL A 1 111 ? -0.466 -7.299 -23.592 1.00 66.50 111 VAL A C 1
ATOM 865 O O . VAL A 1 111 ? -0.576 -6.703 -24.662 1.00 66.50 111 VAL A O 1
ATOM 868 N N . ALA A 1 112 ? -1.498 -7.427 -22.756 1.00 65.50 112 ALA A N 1
ATOM 869 C CA . ALA A 1 112 ? -2.804 -6.828 -23.004 1.00 65.50 112 ALA A CA 1
ATOM 870 C C . ALA A 1 112 ? -2.867 -5.308 -22.736 1.00 65.50 112 ALA A C 1
ATOM 872 O O . ALA A 1 112 ? -3.852 -4.689 -23.131 1.00 65.50 112 ALA A O 1
ATOM 873 N N . LYS A 1 113 ? -1.865 -4.697 -22.077 1.00 70.56 113 LYS A N 1
ATOM 874 C CA . LYS A 1 113 ? -1.819 -3.240 -21.852 1.00 70.56 113 LYS A CA 1
ATOM 875 C C . LYS A 1 113 ? -1.401 -2.519 -23.141 1.00 70.56 113 LYS A C 1
ATOM 877 O O . LYS A 1 113 ? -0.420 -2.905 -23.774 1.00 70.56 113 LYS A O 1
ATOM 882 N N . ASP A 1 114 ? -2.081 -1.427 -23.487 1.00 61.12 114 ASP A N 1
ATOM 883 C CA . ASP A 1 114 ? -1.758 -0.646 -24.693 1.00 61.12 114 ASP A CA 1
ATOM 884 C C . ASP A 1 114 ? -0.345 -0.043 -24.649 1.00 61.12 114 ASP A C 1
ATOM 886 O O . ASP A 1 114 ? 0.369 -0.079 -25.648 1.00 61.12 114 ASP A O 1
ATOM 890 N N . SER A 1 115 ? 0.131 0.352 -23.465 1.00 70.81 115 SER A N 1
ATOM 891 C CA . SER A 1 115 ? 1.511 0.820 -23.274 1.00 70.81 115 SER A CA 1
ATOM 892 C C . SER A 1 115 ? 2.572 -0.241 -23.589 1.00 70.81 115 SER A C 1
ATOM 894 O O . SER A 1 115 ? 3.686 0.097 -23.985 1.00 70.81 115 SER A O 1
ATOM 896 N N . TRP A 1 116 ? 2.252 -1.534 -23.453 1.00 76.31 116 TRP A N 1
ATOM 897 C CA . TRP A 1 116 ? 3.166 -2.606 -23.856 1.00 76.31 116 TRP A CA 1
ATOM 898 C C . TRP A 1 116 ? 3.230 -2.731 -25.379 1.00 76.31 116 TRP A C 1
ATOM 900 O O . TRP A 1 116 ? 4.309 -2.936 -25.929 1.00 76.31 116 TRP A O 1
ATOM 910 N N . ARG A 1 117 ? 2.097 -2.561 -26.076 1.00 74.69 117 ARG A N 1
ATOM 911 C CA . ARG A 1 117 ? 2.061 -2.575 -27.547 1.00 74.69 117 ARG A CA 1
ATOM 912 C C . ARG A 1 117 ? 2.890 -1.440 -28.132 1.00 74.69 117 ARG A C 1
ATOM 914 O O . ARG A 1 117 ? 3.638 -1.681 -29.072 1.00 74.69 117 ARG A O 1
ATOM 921 N N . GLU A 1 118 ? 2.791 -0.244 -27.562 1.00 78.81 118 GLU A N 1
ATOM 922 C CA . GLU A 1 118 ? 3.596 0.914 -27.970 1.00 78.81 118 GLU A CA 1
ATOM 923 C C . GLU A 1 118 ? 5.097 0.638 -27.808 1.00 78.81 118 GLU A C 1
ATOM 925 O O . GLU A 1 118 ? 5.857 0.781 -28.766 1.00 78.81 118 GLU A O 1
ATOM 930 N N . ARG A 1 119 ? 5.517 0.135 -26.637 1.00 80.12 119 ARG A N 1
ATOM 931 C CA . ARG A 1 119 ? 6.918 -0.255 -26.383 1.00 80.12 119 ARG A CA 1
ATOM 932 C C . ARG A 1 119 ? 7.391 -1.371 -27.312 1.00 80.12 119 ARG A C 1
ATOM 934 O O . ARG A 1 119 ? 8.501 -1.313 -27.829 1.00 80.12 119 ARG A O 1
ATOM 941 N N . TYR A 1 120 ? 6.542 -2.363 -27.572 1.00 81.31 120 TYR A N 1
ATOM 942 C CA . TYR A 1 120 ? 6.839 -3.449 -28.503 1.00 81.31 120 TYR A CA 1
ATOM 943 C C . TYR A 1 120 ? 7.036 -2.942 -29.936 1.00 81.31 120 TYR A C 1
ATOM 945 O O . TYR A 1 120 ? 7.960 -3.381 -30.621 1.00 81.31 120 TYR A O 1
ATOM 953 N N . VAL A 1 121 ? 6.190 -2.016 -30.398 1.00 83.19 121 VAL A N 1
ATOM 954 C CA . VAL A 1 121 ? 6.331 -1.394 -31.723 1.00 83.19 121 VAL A CA 1
ATOM 955 C C . VAL A 1 121 ? 7.636 -0.604 -31.802 1.00 83.19 121 VAL A C 1
ATOM 957 O O . VAL A 1 121 ? 8.408 -0.845 -32.728 1.00 83.19 121 VAL A O 1
ATOM 960 N N . ALA A 1 122 ? 7.933 0.238 -30.807 1.00 83.00 122 ALA A N 1
ATOM 961 C CA . ALA A 1 122 ? 9.169 1.023 -30.757 1.00 83.00 122 ALA A CA 1
ATOM 962 C C . ALA A 1 122 ? 10.429 0.134 -30.759 1.00 83.00 122 ALA A C 1
ATOM 964 O O . ALA A 1 122 ? 11.337 0.334 -31.568 1.00 83.00 122 ALA A O 1
ATOM 965 N N . ALA A 1 123 ? 10.457 -0.916 -29.932 1.00 84.06 123 ALA A N 1
ATOM 966 C CA . ALA A 1 123 ? 11.559 -1.880 -29.896 1.00 84.06 123 ALA A CA 1
ATOM 967 C C . ALA A 1 123 ? 11.714 -2.639 -31.227 1.00 84.06 123 ALA A C 1
ATOM 969 O O . ALA A 1 123 ? 12.825 -2.890 -31.702 1.00 84.06 123 ALA A O 1
ATOM 970 N N . ARG A 1 124 ? 10.596 -2.991 -31.875 1.00 83.69 124 ARG A N 1
ATOM 971 C CA . ARG A 1 124 ? 10.599 -3.669 -33.176 1.00 83.69 124 ARG A CA 1
ATOM 972 C C . ARG A 1 124 ? 11.089 -2.757 -34.304 1.00 83.69 124 ARG A C 1
ATOM 974 O O . ARG A 1 124 ? 11.762 -3.248 -35.212 1.00 83.69 124 ARG A O 1
ATOM 981 N N . GLU A 1 125 ? 10.766 -1.468 -34.265 1.00 85.06 125 GLU A N 1
ATOM 982 C CA . GLU A 1 125 ? 11.298 -0.468 -35.198 1.00 85.06 125 GLU A CA 1
ATOM 983 C C . GLU A 1 125 ? 12.803 -0.272 -35.008 1.00 85.06 125 GLU A C 1
ATOM 985 O O . GLU A 1 125 ? 13.547 -0.355 -35.987 1.00 85.06 125 GLU A O 1
ATOM 990 N N . ALA A 1 126 ? 13.268 -0.147 -33.762 1.00 83.69 126 ALA A N 1
ATOM 991 C CA . ALA A 1 126 ? 14.694 -0.068 -33.449 1.00 83.69 126 ALA A CA 1
ATOM 992 C C . ALA A 1 126 ? 15.460 -1.299 -33.978 1.00 83.69 126 ALA A C 1
ATOM 994 O O . ALA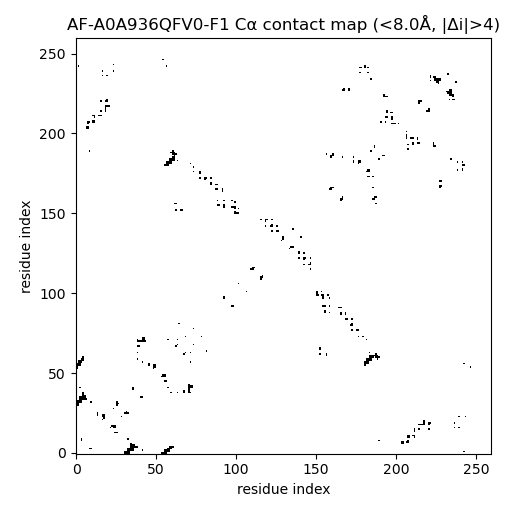 A 1 126 ? 16.447 -1.163 -34.704 1.00 83.69 126 ALA A O 1
ATOM 995 N N . LEU A 1 127 ? 14.940 -2.513 -33.751 1.00 83.81 127 LEU A N 1
ATOM 996 C CA . LEU A 1 127 ? 15.511 -3.750 -34.305 1.00 83.81 127 LEU A CA 1
ATOM 997 C C . LEU A 1 127 ? 15.510 -3.787 -35.840 1.00 83.81 127 LEU A C 1
ATOM 999 O O . LEU A 1 127 ? 16.405 -4.379 -36.450 1.00 83.81 127 LEU A O 1
ATOM 1003 N N . ARG A 1 128 ? 14.506 -3.189 -36.489 1.00 86.25 128 ARG A N 1
ATOM 1004 C CA . ARG A 1 128 ? 14.451 -3.101 -37.953 1.00 86.25 128 ARG A CA 1
ATOM 1005 C C . ARG A 1 128 ? 15.545 -2.181 -38.488 1.00 86.25 128 ARG A C 1
ATOM 1007 O O . ARG A 1 128 ? 16.181 -2.546 -39.473 1.00 86.25 128 ARG A O 1
ATOM 1014 N N . ASN A 1 129 ? 15.787 -1.055 -37.821 1.00 84.38 129 ASN A N 1
ATOM 1015 C CA . ASN A 1 129 ? 16.845 -0.112 -38.179 1.00 84.38 129 ASN A CA 1
ATOM 1016 C C . ASN A 1 129 ? 18.232 -0.749 -38.010 1.00 84.38 129 ASN A C 1
ATOM 1018 O O . ASN A 1 129 ? 19.059 -0.659 -38.917 1.00 84.38 129 ASN A O 1
ATOM 1022 N N . VAL A 1 130 ? 18.454 -1.501 -36.925 1.00 86.56 130 VAL A N 1
ATOM 1023 C CA . VAL A 1 130 ? 19.692 -2.282 -36.722 1.00 86.56 130 VAL A CA 1
ATOM 1024 C C . VAL A 1 130 ? 19.897 -3.303 -37.844 1.00 86.56 130 VAL A C 1
ATOM 1026 O O . VAL A 1 130 ? 20.979 -3.392 -38.420 1.00 86.56 130 VAL A O 1
ATOM 1029 N N . LYS A 1 131 ? 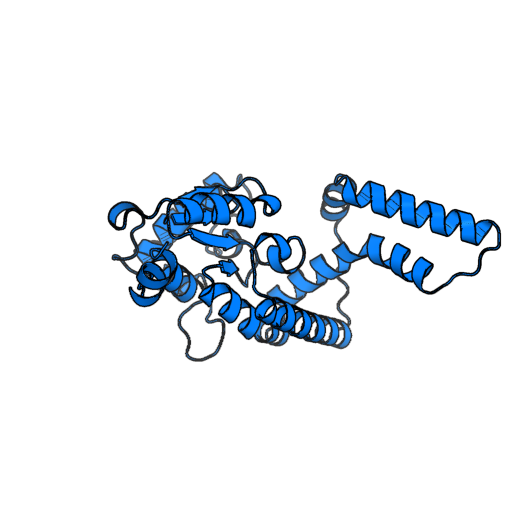18.845 -4.037 -38.239 1.00 83.44 131 LYS A N 1
ATOM 1030 C CA . LYS A 1 131 ? 18.915 -4.976 -39.379 1.00 83.44 131 LYS A CA 1
ATOM 1031 C C . LYS A 1 131 ? 19.219 -4.297 -40.717 1.00 83.44 131 LYS A C 1
ATOM 1033 O O . LYS A 1 131 ? 19.700 -4.965 -41.627 1.00 83.44 131 LYS A O 1
ATOM 1038 N N . GLN A 1 132 ? 18.927 -3.005 -40.847 1.00 87.38 132 GLN A N 1
ATOM 1039 C CA . GLN A 1 132 ? 19.242 -2.193 -42.025 1.00 87.38 132 GLN A CA 1
ATOM 1040 C C . GLN A 1 132 ? 20.639 -1.551 -41.956 1.00 87.38 132 GLN A C 1
ATOM 1042 O O . GLN A 1 132 ? 21.000 -0.790 -42.849 1.00 87.38 132 GLN A O 1
ATOM 1047 N N . GLY A 1 133 ? 21.442 -1.887 -40.939 1.00 82.56 133 GLY A N 1
ATOM 1048 C CA . GLY A 1 133 ? 22.827 -1.439 -40.798 1.00 82.56 133 GLY A CA 1
ATOM 1049 C C . GLY A 1 133 ? 23.024 -0.257 -39.850 1.00 82.56 133 GLY A C 1
ATOM 1050 O O . GLY A 1 133 ? 24.136 0.261 -39.777 1.00 82.56 133 GLY A O 1
ATOM 1051 N N . ALA A 1 134 ? 21.988 0.175 -39.118 1.00 81.06 134 ALA A N 1
ATOM 1052 C CA . ALA A 1 134 ? 22.170 1.142 -38.039 1.00 81.06 134 ALA A CA 1
ATOM 1053 C C . ALA A 1 134 ? 23.010 0.530 -36.905 1.00 81.06 134 ALA A C 1
ATOM 1055 O O . ALA A 1 134 ? 22.878 -0.655 -36.587 1.00 81.06 134 ALA A O 1
ATOM 1056 N N . ALA A 1 135 ? 23.874 1.341 -36.293 1.00 81.44 135 ALA A N 1
ATOM 1057 C CA . ALA A 1 135 ? 24.638 0.917 -35.130 1.00 81.44 135 ALA A CA 1
ATOM 1058 C C . ALA A 1 135 ? 23.694 0.627 -33.955 1.00 81.44 135 ALA A C 1
ATOM 1060 O O . ALA A 1 135 ? 22.717 1.344 -33.748 1.00 81.44 135 ALA A O 1
ATOM 1061 N N . VAL A 1 136 ? 24.001 -0.416 -33.183 1.00 84.25 136 VAL A N 1
ATOM 1062 C CA . VAL A 1 136 ? 23.347 -0.642 -31.892 1.00 84.25 136 VAL A CA 1
ATOM 1063 C C . VAL A 1 136 ? 23.929 0.373 -30.920 1.00 84.25 136 VAL A C 1
ATOM 1065 O O . VAL A 1 136 ? 25.042 0.201 -30.425 1.00 84.25 136 VAL A O 1
ATOM 1068 N N . ASP A 1 137 ? 23.203 1.464 -30.718 1.00 83.56 137 ASP A N 1
ATOM 1069 C CA . ASP A 1 137 ? 23.540 2.486 -29.741 1.00 83.56 137 ASP A CA 1
ATOM 1070 C C . ASP A 1 137 ? 22.903 2.188 -28.376 1.00 83.56 137 ASP A C 1
ATOM 1072 O O . ASP A 1 137 ? 22.069 1.292 -28.217 1.00 83.56 137 ASP A O 1
ATOM 1076 N N . GLN A 1 138 ? 23.320 2.955 -27.370 1.00 78.44 138 GLN A N 1
ATOM 1077 C CA . GLN A 1 138 ? 22.819 2.825 -26.004 1.00 78.44 138 GLN A CA 1
ATOM 1078 C C . GLN A 1 138 ? 21.292 3.016 -25.932 1.00 78.44 138 GLN A C 1
ATOM 1080 O O . GLN A 1 138 ? 20.621 2.286 -25.210 1.00 78.44 138 GLN A O 1
ATOM 1085 N N . ALA A 1 139 ? 20.731 3.919 -26.743 1.00 77.00 139 ALA A N 1
ATOM 1086 C CA . ALA A 1 139 ? 19.290 4.161 -26.809 1.00 77.00 139 ALA A CA 1
ATOM 1087 C C . ALA A 1 139 ? 18.508 2.936 -27.321 1.00 77.00 139 ALA A C 1
ATOM 1089 O O . ALA A 1 139 ? 17.424 2.631 -26.825 1.00 77.00 139 ALA A O 1
ATOM 1090 N N . THR A 1 140 ? 19.060 2.194 -28.285 1.00 77.06 140 THR A N 1
ATOM 1091 C CA . THR A 1 140 ? 18.466 0.941 -28.776 1.00 77.06 140 THR A CA 1
ATOM 1092 C C . THR A 1 140 ? 18.449 -0.141 -27.697 1.00 77.06 140 THR A C 1
ATOM 1094 O O . THR A 1 140 ? 17.471 -0.883 -27.589 1.00 77.06 140 THR A O 1
ATOM 1097 N N . VAL A 1 141 ? 19.513 -0.234 -26.893 1.00 78.00 141 VAL A N 1
ATOM 1098 C CA . VAL A 1 141 ? 19.579 -1.166 -25.756 1.00 78.00 141 VAL A CA 1
ATOM 1099 C C . VAL A 1 141 ? 18.555 -0.781 -24.687 1.00 78.00 141 VAL A C 1
ATOM 1101 O O . VAL A 1 141 ? 17.807 -1.641 -24.232 1.00 78.00 141 VAL A O 1
ATOM 1104 N N . GLU A 1 142 ? 18.446 0.506 -24.354 1.00 77.88 142 GLU A N 1
ATOM 1105 C CA . GLU A 1 142 ? 17.466 1.018 -23.386 1.00 77.88 142 GLU A CA 1
ATOM 1106 C C . GLU A 1 142 ? 16.019 0.748 -23.820 1.00 77.88 142 GLU A C 1
ATOM 1108 O O . GLU A 1 142 ? 15.218 0.276 -23.019 1.00 77.88 142 GLU A O 1
ATOM 1113 N N . LEU A 1 143 ? 15.690 0.937 -25.104 1.00 78.06 143 LEU A N 1
ATOM 1114 C CA . LEU A 1 143 ? 14.364 0.611 -25.650 1.00 78.06 143 LEU A CA 1
ATOM 1115 C C . LEU A 1 143 ? 14.018 -0.882 -25.540 1.00 78.06 143 LEU A C 1
ATOM 1117 O O . LEU A 1 143 ? 12.853 -1.241 -25.346 1.00 78.06 143 LEU A O 1
ATOM 1121 N N . LEU A 1 144 ? 15.014 -1.759 -25.694 1.00 76.56 144 LEU A N 1
ATOM 1122 C CA . LEU A 1 144 ? 14.835 -3.201 -25.519 1.00 76.56 144 LEU A CA 1
ATOM 1123 C C . LEU A 1 144 ? 14.668 -3.559 -24.041 1.00 76.56 144 LEU A C 1
ATOM 1125 O O . LEU A 1 144 ? 13.773 -4.335 -23.711 1.00 76.56 144 LEU A O 1
ATOM 1129 N N . ASP A 1 145 ? 15.461 -2.959 -23.157 1.00 74.62 145 ASP A N 1
ATOM 1130 C CA . ASP A 1 145 ? 15.345 -3.143 -21.709 1.00 74.62 145 ASP A CA 1
ATOM 1131 C C . ASP A 1 145 ? 14.001 -2.626 -21.167 1.00 74.62 145 ASP A C 1
ATOM 1133 O O . ASP A 1 145 ? 13.397 -3.257 -20.295 1.00 74.62 145 ASP A O 1
ATOM 1137 N N . ASP A 1 146 ? 13.471 -1.536 -21.725 1.00 73.81 146 ASP A N 1
ATOM 1138 C CA . ASP A 1 146 ? 12.169 -0.960 -21.367 1.00 73.81 146 ASP A CA 1
ATOM 1139 C C . ASP A 1 146 ? 10.984 -1.893 -21.667 1.00 73.81 146 ASP A C 1
ATOM 1141 O O . ASP A 1 146 ? 9.933 -1.820 -21.005 1.00 73.81 146 ASP A O 1
ATOM 1145 N N . LEU A 1 147 ? 11.145 -2.808 -22.632 1.00 71.50 147 LEU A N 1
ATOM 1146 C CA . LEU A 1 147 ? 10.171 -3.864 -22.918 1.00 71.50 147 LEU A CA 1
ATOM 1147 C C . LEU A 1 147 ? 10.054 -4.856 -21.752 1.00 71.50 147 LEU A C 1
ATOM 1149 O O . LEU A 1 147 ? 8.978 -5.425 -21.541 1.00 71.50 147 LEU A O 1
ATOM 1153 N N . PHE A 1 148 ? 11.136 -5.023 -20.987 1.00 72.12 148 PHE A N 1
ATOM 1154 C CA . PHE A 1 148 ? 11.255 -5.928 -19.841 1.00 72.12 148 PHE A CA 1
ATOM 1155 C C . PHE A 1 148 ? 11.322 -5.188 -18.498 1.00 72.12 148 PHE A C 1
ATOM 1157 O O . PHE A 1 148 ? 11.440 -5.823 -17.454 1.00 72.12 148 PHE A O 1
ATOM 1164 N N . ALA A 1 149 ? 11.175 -3.859 -18.476 1.00 69.56 149 ALA A N 1
ATOM 1165 C CA . ALA A 1 149 ? 11.177 -3.074 -17.237 1.00 69.56 149 ALA A CA 1
ATOM 1166 C C . ALA A 1 149 ? 10.145 -3.578 -16.207 1.00 69.56 149 ALA A C 1
ATOM 1168 O O . ALA A 1 149 ? 10.393 -3.543 -15.006 1.00 69.56 149 ALA A O 1
ATOM 1169 N N . TRP A 1 150 ? 9.021 -4.133 -16.670 1.00 69.62 150 TRP A N 1
ATOM 1170 C CA . TRP A 1 150 ? 8.007 -4.733 -15.801 1.00 69.62 150 TRP A CA 1
ATOM 1171 C C . TRP A 1 150 ? 8.471 -6.035 -15.119 1.00 69.62 150 TRP A C 1
ATOM 1173 O O . TRP A 1 150 ? 7.961 -6.358 -14.051 1.00 69.62 150 TRP A O 1
ATOM 1183 N N . GLU A 1 151 ? 9.427 -6.777 -15.691 1.00 71.50 151 GLU A N 1
ATOM 1184 C CA . GLU A 1 151 ? 10.030 -7.954 -15.042 1.00 71.50 151 GLU A CA 1
ATOM 1185 C C . GLU A 1 151 ? 10.911 -7.530 -13.863 1.00 71.50 151 GLU A C 1
ATOM 1187 O O . GLU A 1 151 ? 10.932 -8.195 -12.823 1.00 71.50 151 GLU A O 1
ATOM 1192 N N . LYS A 1 152 ? 11.591 -6.380 -13.993 1.00 73.31 152 LYS A N 1
ATOM 1193 C CA . LYS A 1 152 ? 12.340 -5.768 -12.887 1.00 73.31 152 LYS A CA 1
ATOM 1194 C C . LYS A 1 152 ? 11.393 -5.382 -11.750 1.00 73.31 152 LYS A C 1
ATOM 1196 O O . LYS A 1 152 ? 11.703 -5.653 -10.596 1.00 73.31 152 LYS A O 1
ATOM 1201 N N . ASP A 1 153 ? 10.223 -4.829 -12.060 1.00 76.69 153 ASP A N 1
ATOM 1202 C CA . ASP A 1 153 ? 9.222 -4.464 -11.048 1.00 76.69 153 ASP A CA 1
ATOM 1203 C C . ASP A 1 153 ? 8.624 -5.685 -10.333 1.00 76.69 153 ASP A C 1
ATOM 1205 O O . ASP A 1 153 ? 8.521 -5.687 -9.107 1.00 76.69 153 ASP A O 1
ATOM 1209 N N . ASP A 1 154 ? 8.305 -6.756 -11.067 1.00 75.88 154 ASP A N 1
ATOM 1210 C CA . ASP A 1 154 ? 7.848 -8.018 -10.469 1.00 75.88 154 ASP A CA 1
ATOM 1211 C C . ASP A 1 154 ? 8.953 -8.650 -9.588 1.00 75.88 154 ASP A C 1
ATOM 1213 O O . ASP A 1 154 ? 8.669 -9.156 -8.499 1.00 75.88 154 ASP A O 1
ATOM 1217 N N . THR A 1 155 ? 10.224 -8.559 -10.006 1.00 78.38 155 THR A N 1
ATOM 1218 C CA . THR A 1 155 ? 11.375 -9.002 -9.195 1.00 78.38 155 THR A CA 1
ATOM 1219 C C . THR A 1 155 ? 11.505 -8.178 -7.917 1.00 78.38 155 THR A C 1
ATOM 1221 O O . THR A 1 155 ? 11.658 -8.748 -6.838 1.00 78.38 155 THR A O 1
ATOM 1224 N N . ARG A 1 156 ? 11.392 -6.847 -8.010 1.00 82.44 156 ARG A N 1
ATOM 1225 C CA . ARG A 1 156 ? 11.431 -5.943 -6.852 1.00 82.44 156 ARG A CA 1
ATOM 1226 C C . ARG A 1 156 ? 10.338 -6.283 -5.844 1.00 82.44 156 ARG A C 1
ATOM 1228 O O . ARG A 1 156 ? 10.647 -6.422 -4.666 1.00 82.44 156 ARG A O 1
ATOM 1235 N N . LEU A 1 157 ? 9.101 -6.504 -6.297 1.00 82.31 157 LEU A N 1
ATOM 1236 C CA . LEU A 1 157 ? 7.995 -6.930 -5.429 1.00 82.31 157 LEU A CA 1
ATOM 1237 C C . LEU A 1 157 ? 8.300 -8.241 -4.704 1.00 82.31 157 LEU A C 1
ATOM 1239 O O . LEU A 1 157 ? 8.099 -8.340 -3.494 1.00 82.31 157 LEU A O 1
ATOM 1243 N N . GLN A 1 158 ? 8.816 -9.236 -5.426 1.00 80.12 158 GLN A N 1
ATOM 1244 C CA . GLN A 1 158 ? 9.158 -10.525 -4.834 1.00 80.12 158 GLN A CA 1
ATOM 1245 C C . GLN A 1 158 ? 10.269 -10.397 -3.783 1.00 80.12 158 GLN A C 1
ATOM 1247 O O . GLN A 1 158 ? 10.168 -11.000 -2.714 1.00 80.12 158 GLN A O 1
ATOM 1252 N N . VAL A 1 159 ? 11.312 -9.609 -4.061 1.00 83.88 159 VAL A N 1
ATOM 1253 C CA . VAL A 1 159 ? 12.410 -9.388 -3.110 1.00 83.88 159 VAL A CA 1
ATOM 1254 C C . VAL A 1 159 ? 11.923 -8.624 -1.881 1.00 83.88 159 VAL A C 1
ATOM 1256 O O . VAL A 1 159 ? 12.236 -9.028 -0.765 1.00 83.88 159 VAL A O 1
ATOM 1259 N N . CYS A 1 160 ? 11.074 -7.608 -2.050 1.00 84.62 160 CYS A N 1
ATOM 1260 C CA . CYS A 1 160 ? 10.437 -6.926 -0.923 1.00 84.62 160 CYS A CA 1
ATOM 1261 C C . CYS A 1 160 ? 9.585 -7.873 -0.064 1.00 84.62 160 CYS A C 1
ATOM 1263 O O . CYS A 1 160 ? 9.495 -7.675 1.139 1.00 84.62 160 CYS A O 1
ATOM 1265 N N . ALA A 1 161 ? 8.999 -8.932 -0.624 1.00 79.25 161 ALA A N 1
ATOM 1266 C CA . ALA A 1 161 ? 8.249 -9.909 0.166 1.00 79.25 161 ALA A CA 1
ATOM 1267 C C . ALA A 1 161 ? 9.140 -10.911 0.933 1.00 79.25 161 ALA A C 1
ATOM 1269 O O . ALA A 1 161 ? 8.679 -11.506 1.906 1.00 79.25 161 ALA A O 1
ATOM 1270 N N . GLN A 1 162 ? 10.389 -11.129 0.502 1.00 81.44 162 GLN A N 1
ATOM 1271 C CA . GLN A 1 162 ? 11.229 -12.253 0.956 1.00 81.44 162 GLN A CA 1
ATOM 1272 C C . GLN A 1 162 ? 12.506 -11.834 1.701 1.00 81.44 162 GLN A C 1
ATOM 1274 O O . GLN A 1 162 ? 13.042 -12.638 2.463 1.00 81.44 162 GLN A O 1
ATOM 1279 N N . ASP A 1 163 ? 13.001 -10.611 1.498 1.00 86.94 163 ASP A N 1
ATOM 1280 C CA . ASP A 1 163 ? 14.279 -10.139 2.035 1.00 86.94 163 ASP A CA 1
ATOM 1281 C C . ASP A 1 163 ? 14.094 -8.945 2.985 1.00 86.94 163 ASP A C 1
ATOM 1283 O O . ASP A 1 163 ? 13.582 -7.890 2.609 1.00 86.94 163 ASP A O 1
ATOM 1287 N N . LEU A 1 164 ? 14.546 -9.106 4.232 1.00 85.31 164 LEU A N 1
ATOM 1288 C CA . LEU A 1 164 ? 14.405 -8.086 5.280 1.00 85.31 164 LEU A CA 1
ATOM 1289 C C . LEU A 1 164 ? 15.211 -6.815 4.981 1.00 85.31 164 LEU A C 1
ATOM 1291 O O . LEU A 1 164 ? 14.795 -5.718 5.343 1.00 85.31 164 LEU A O 1
ATOM 1295 N N . GLU A 1 165 ? 16.356 -6.941 4.308 1.00 86.88 165 GLU A N 1
ATOM 1296 C CA . GLU A 1 165 ? 17.211 -5.797 3.979 1.00 86.88 165 GLU A CA 1
ATOM 1297 C C . GLU A 1 165 ? 16.569 -4.931 2.883 1.00 86.88 165 GLU A C 1
ATOM 1299 O O . GLU A 1 165 ? 16.563 -3.700 2.963 1.00 86.88 165 GLU A O 1
ATOM 1304 N N . ALA A 1 166 ? 15.940 -5.578 1.899 1.00 87.00 166 ALA A N 1
ATOM 1305 C CA . ALA A 1 166 ? 15.106 -4.934 0.894 1.00 87.00 166 ALA A CA 1
ATOM 1306 C C . ALA A 1 166 ? 13.878 -4.236 1.501 1.00 87.00 166 ALA A C 1
ATOM 1308 O O . ALA A 1 166 ? 13.569 -3.105 1.119 1.00 87.00 166 ALA A O 1
ATOM 1309 N N . GLN A 1 167 ? 13.203 -4.866 2.468 1.00 87.62 167 GLN A N 1
ATOM 1310 C CA . GLN A 1 167 ? 12.098 -4.237 3.206 1.00 87.62 167 GLN A CA 1
ATOM 1311 C C . GLN A 1 167 ? 12.573 -2.996 3.965 1.00 87.62 167 GLN A C 1
ATOM 1313 O O . GLN A 1 167 ? 11.985 -1.922 3.827 1.00 87.62 167 GLN A O 1
ATOM 1318 N N . ALA A 1 168 ? 13.687 -3.109 4.693 1.00 90.38 168 ALA A N 1
ATOM 1319 C CA . ALA A 1 168 ? 14.277 -2.001 5.438 1.00 90.38 168 ALA A CA 1
ATOM 1320 C C . ALA A 1 168 ? 14.653 -0.817 4.528 1.00 90.38 168 ALA A C 1
ATOM 1322 O O . ALA A 1 168 ? 14.521 0.343 4.923 1.00 90.38 168 ALA A O 1
ATOM 1323 N N . ALA A 1 169 ? 15.069 -1.083 3.284 1.00 92.50 169 ALA A N 1
ATOM 1324 C CA . ALA A 1 169 ? 15.384 -0.039 2.311 1.00 92.50 169 ALA A CA 1
ATOM 1325 C C . ALA A 1 169 ? 14.164 0.807 1.897 1.00 92.50 169 ALA A C 1
ATOM 1327 O O . ALA A 1 169 ? 14.343 1.967 1.516 1.00 92.50 169 ALA A O 1
ATOM 1328 N N . LEU A 1 170 ? 12.945 0.260 1.985 1.00 92.94 170 LEU A N 1
ATOM 1329 C CA . LEU A 1 170 ? 11.705 0.971 1.664 1.00 92.94 170 LEU A CA 1
ATOM 1330 C C . LEU A 1 170 ? 11.193 1.852 2.809 1.00 92.94 170 LEU A C 1
ATOM 1332 O O . LEU A 1 170 ? 10.468 2.809 2.544 1.00 92.94 170 LEU A O 1
ATOM 1336 N N . VAL A 1 171 ? 11.566 1.569 4.060 1.00 94.31 171 VAL A N 1
ATOM 1337 C CA . VAL A 1 171 ? 10.986 2.219 5.252 1.00 94.31 171 VAL A CA 1
ATOM 1338 C C . VAL A 1 171 ? 11.007 3.754 5.178 1.00 94.31 171 VAL A C 1
ATOM 1340 O O . VAL A 1 171 ? 9.940 4.345 5.342 1.00 94.31 171 VAL A O 1
ATOM 1343 N N . PRO A 1 172 ? 12.125 4.430 4.828 1.00 95.12 172 PRO A N 1
ATOM 1344 C CA . PRO A 1 172 ? 12.139 5.895 4.751 1.00 95.12 172 PRO A CA 1
ATOM 1345 C C . PRO A 1 172 ? 11.175 6.464 3.701 1.00 95.12 172 PRO A C 1
ATOM 1347 O O . PRO A 1 172 ? 10.577 7.520 3.900 1.00 95.12 172 PRO A O 1
ATOM 1350 N N . LEU A 1 173 ? 11.008 5.762 2.575 1.00 95.38 173 LEU A N 1
ATOM 1351 C CA . LEU A 1 173 ? 10.063 6.148 1.529 1.00 95.38 173 LEU A CA 1
ATOM 1352 C C . LEU A 1 173 ? 8.617 5.981 2.008 1.00 95.38 173 LEU A C 1
ATOM 1354 O O . LEU A 1 173 ? 7.800 6.877 1.801 1.00 95.38 173 LEU A O 1
ATOM 1358 N N . LEU A 1 174 ? 8.309 4.849 2.647 1.00 95.00 174 LEU A N 1
ATOM 1359 C CA . LEU A 1 174 ? 6.977 4.564 3.182 1.00 95.00 174 LEU A CA 1
ATOM 1360 C C . LEU A 1 174 ? 6.582 5.569 4.268 1.00 95.00 174 LEU A C 1
ATOM 1362 O O . LEU A 1 174 ? 5.444 6.033 4.284 1.00 95.00 174 LEU A O 1
ATOM 1366 N N . ASP A 1 175 ? 7.518 5.943 5.140 1.00 94.81 175 ASP A N 1
ATOM 1367 C CA . ASP A 1 175 ? 7.288 6.950 6.176 1.00 94.81 175 ASP A CA 1
ATOM 1368 C C . ASP A 1 175 ? 7.008 8.330 5.567 1.00 94.81 175 ASP A C 1
ATOM 1370 O O . ASP A 1 175 ? 5.983 8.936 5.882 1.00 94.81 175 ASP A O 1
ATOM 1374 N N . SER A 1 176 ? 7.825 8.771 4.604 1.00 94.69 176 SER A N 1
ATOM 1375 C CA . SER A 1 176 ? 7.615 10.047 3.904 1.00 94.69 176 SER A CA 1
ATOM 1376 C C . SER A 1 176 ? 6.269 10.103 3.166 1.00 94.69 176 SER A C 1
ATOM 1378 O O . SER A 1 176 ? 5.579 11.126 3.191 1.00 94.69 176 SER A O 1
ATOM 1380 N N . LEU A 1 177 ? 5.853 9.002 2.529 1.00 94.38 177 LEU A N 1
ATOM 1381 C CA . LEU A 1 177 ? 4.531 8.898 1.903 1.00 94.38 177 LEU A CA 1
ATOM 1382 C C . LEU A 1 177 ? 3.407 8.975 2.947 1.00 94.38 177 LEU A C 1
ATOM 1384 O O . LEU A 1 177 ? 2.416 9.683 2.736 1.00 94.38 177 LEU A O 1
ATOM 1388 N N . ARG A 1 178 ? 3.566 8.300 4.091 1.00 94.25 178 ARG A N 1
ATOM 1389 C CA . ARG A 1 178 ? 2.555 8.256 5.157 1.00 94.25 178 ARG A CA 1
ATOM 1390 C C . ARG A 1 178 ? 2.328 9.623 5.794 1.00 94.25 178 ARG A C 1
ATOM 1392 O O . ARG A 1 178 ? 1.176 9.970 6.064 1.00 94.25 178 ARG A O 1
ATOM 1399 N N . GLU A 1 179 ? 3.382 10.416 5.969 1.00 92.31 179 GLU A N 1
ATOM 1400 C CA . GLU A 1 179 ? 3.298 11.814 6.424 1.00 92.31 179 GLU A CA 1
ATOM 1401 C C . GLU A 1 179 ? 2.446 12.671 5.477 1.00 92.31 179 GLU A C 1
ATOM 1403 O O . GLU A 1 179 ? 1.645 13.496 5.914 1.00 92.31 179 GLU A O 1
ATOM 1408 N N . GLN A 1 180 ? 2.514 12.396 4.173 1.00 91.50 180 GLN A N 1
ATOM 1409 C CA . GLN A 1 180 ? 1.683 13.038 3.148 1.00 91.50 180 GLN A CA 1
ATOM 1410 C C . GLN A 1 180 ? 0.280 12.433 3.026 1.00 91.50 180 GLN A C 1
ATOM 1412 O O . GLN A 1 180 ? -0.473 12.784 2.112 1.00 91.50 180 GLN A O 1
ATOM 1417 N N . GLY A 1 181 ? -0.095 11.518 3.919 1.00 92.00 181 GLY A N 1
ATOM 1418 C CA . GLY A 1 181 ? -1.384 10.838 3.893 1.00 92.00 181 GLY A CA 1
ATOM 1419 C C . GLY A 1 181 ? -1.500 9.730 2.848 1.00 92.00 181 GLY A C 1
ATOM 1420 O O . GLY A 1 181 ? -2.620 9.342 2.525 1.00 92.00 181 GLY A O 1
ATOM 1421 N N . VAL A 1 182 ? -0.381 9.221 2.328 1.00 93.69 182 VAL A N 1
ATOM 1422 C CA . VAL A 1 182 ? -0.331 8.073 1.412 1.00 93.69 182 VAL A CA 1
ATOM 1423 C C . VAL A 1 182 ? 0.228 6.859 2.154 1.00 93.69 182 VAL A C 1
ATOM 1425 O O . VAL A 1 182 ? 1.421 6.754 2.411 1.00 93.69 182 VAL A O 1
ATOM 1428 N N . CYS A 1 183 ? -0.641 5.923 2.506 1.00 94.88 183 CYS A N 1
ATOM 1429 C CA . CYS A 1 183 ? -0.296 4.678 3.177 1.00 94.88 183 CYS A CA 1
ATOM 1430 C C . CYS A 1 183 ? -0.089 3.572 2.139 1.00 94.88 183 CYS A C 1
ATOM 1432 O O . CYS A 1 183 ? -1.053 3.011 1.625 1.00 94.88 183 CYS A O 1
ATOM 1434 N N . VAL A 1 184 ? 1.166 3.261 1.821 1.00 93.94 184 VAL A N 1
ATOM 1435 C CA . VAL A 1 184 ? 1.496 2.113 0.965 1.00 93.94 184 VAL A CA 1
ATOM 1436 C C . VAL A 1 184 ? 1.725 0.880 1.832 1.00 93.94 184 VAL A C 1
ATOM 1438 O O . VAL A 1 184 ? 2.464 0.963 2.812 1.00 93.94 184 VAL A O 1
ATOM 1441 N N . LEU A 1 185 ? 1.098 -0.236 1.461 1.00 93.81 185 LEU A N 1
ATOM 1442 C CA . LEU A 1 185 ? 1.225 -1.523 2.144 1.00 93.81 185 LEU A CA 1
ATOM 1443 C C . LEU A 1 185 ? 2.535 -2.224 1.748 1.00 93.81 185 LEU A C 1
ATOM 1445 O O . LEU A 1 185 ? 2.763 -2.512 0.578 1.00 93.81 185 LEU A O 1
ATOM 1449 N N . ALA A 1 186 ? 3.402 -2.520 2.711 1.00 92.00 186 ALA A N 1
ATOM 1450 C CA . ALA A 1 186 ? 4.742 -3.064 2.509 1.00 92.00 186 ALA A CA 1
ATOM 1451 C C . ALA A 1 186 ? 4.762 -4.551 2.129 1.00 92.00 186 ALA A C 1
ATOM 1453 O O . ALA A 1 186 ? 5.744 -5.012 1.549 1.00 92.00 186 ALA A O 1
ATOM 1454 N N . ARG A 1 187 ? 3.703 -5.315 2.436 1.00 89.12 187 ARG A N 1
ATOM 1455 C CA . ARG A 1 187 ? 3.607 -6.744 2.073 1.00 89.12 187 ARG A CA 1
ATOM 1456 C C . ARG A 1 187 ? 3.047 -6.990 0.672 1.00 89.12 187 ARG A C 1
ATOM 1458 O O . ARG A 1 187 ? 3.105 -8.128 0.216 1.00 89.12 187 ARG A O 1
ATOM 1465 N N . GLY A 1 188 ? 2.526 -5.961 0.003 1.00 89.69 188 GLY A N 1
ATOM 1466 C CA . GLY A 1 188 ? 1.830 -6.107 -1.274 1.00 89.69 188 GLY A CA 1
ATOM 1467 C C . GLY A 1 188 ? 0.479 -5.408 -1.250 1.00 89.69 188 GLY A C 1
ATOM 1468 O O . GLY A 1 188 ? 0.429 -4.186 -1.136 1.00 89.69 188 GLY A O 1
ATOM 1469 N N . ALA A 1 189 ? -0.594 -6.180 -1.376 1.00 90.19 189 ALA A N 1
ATOM 1470 C CA . ALA A 1 189 ? -1.972 -5.705 -1.334 1.00 90.19 189 ALA A CA 1
ATOM 1471 C C . ALA A 1 189 ? -2.640 -6.034 0.008 1.00 90.19 189 ALA A C 1
ATOM 1473 O O . ALA A 1 189 ? -2.088 -6.759 0.840 1.00 90.19 189 ALA A O 1
ATOM 1474 N N . ILE A 1 190 ? -3.860 -5.539 0.231 1.00 91.62 190 ILE A N 1
ATOM 1475 C CA . ILE A 1 190 ? -4.571 -5.786 1.495 1.00 91.62 190 ILE A CA 1
ATOM 1476 C C . ILE A 1 190 ? -4.816 -7.283 1.747 1.00 91.62 190 ILE A C 1
ATOM 1478 O O . ILE A 1 190 ? -4.802 -7.730 2.895 1.00 91.62 190 ILE A O 1
ATOM 1482 N N . GLU A 1 191 ? -4.997 -8.080 0.688 1.00 91.50 191 GLU A N 1
ATOM 1483 C CA . GLU A 1 191 ? -5.237 -9.520 0.801 1.00 91.50 191 GLU A CA 1
ATOM 1484 C C . GLU A 1 191 ? -4.024 -10.292 1.331 1.00 91.50 191 GLU A C 1
ATOM 1486 O O . GLU A 1 191 ? -4.191 -11.394 1.861 1.00 91.50 191 GLU A O 1
ATOM 1491 N N . ASP A 1 192 ? -2.822 -9.719 1.234 1.00 91.31 192 ASP A N 1
ATOM 1492 C CA . ASP A 1 192 ? -1.603 -10.319 1.781 1.00 91.31 192 ASP A CA 1
ATOM 1493 C C . ASP A 1 192 ? -1.571 -10.248 3.317 1.00 91.31 192 ASP A C 1
ATOM 1495 O O . ASP A 1 192 ? -0.832 -10.995 3.960 1.00 91.31 192 ASP A O 1
ATOM 1499 N N . TYR A 1 193 ? -2.419 -9.412 3.922 1.00 93.31 193 TYR A N 1
ATOM 1500 C CA . TYR A 1 193 ? -2.582 -9.305 5.374 1.00 93.31 193 TYR A CA 1
ATOM 1501 C C . TYR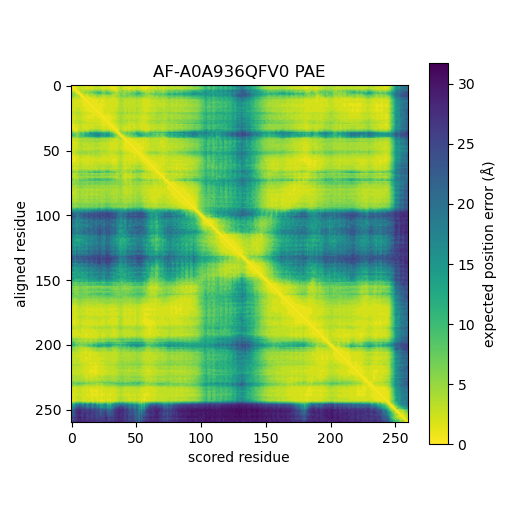 A 1 193 ? -3.646 -10.253 5.925 1.00 93.31 193 TYR A C 1
ATOM 1503 O O . TYR A 1 193 ? -3.816 -10.326 7.141 1.00 93.31 193 TYR A O 1
ATOM 1511 N N . TYR A 1 194 ? -4.367 -10.988 5.072 1.00 94.56 194 TYR A N 1
ATOM 1512 C CA . TYR A 1 194 ? -5.386 -11.918 5.551 1.00 94.56 194 TYR A CA 1
ATOM 1513 C C . TYR A 1 194 ? -4.749 -13.041 6.384 1.00 94.56 194 TYR A C 1
ATOM 1515 O O . TYR A 1 194 ? -3.640 -13.490 6.072 1.00 94.56 194 TYR A O 1
ATOM 1523 N N . PRO A 1 195 ? -5.443 -13.537 7.427 1.00 93.62 195 PRO A N 1
ATOM 1524 C CA . PRO A 1 195 ? -4.960 -14.669 8.206 1.00 93.62 195 PRO A CA 1
ATOM 1525 C C . PRO A 1 195 ? -4.634 -15.871 7.317 1.00 93.62 195 PRO A C 1
ATOM 1527 O O . PRO A 1 195 ? -5.372 -16.179 6.381 1.00 93.62 195 PRO A O 1
ATOM 1530 N N . ALA A 1 196 ? -3.591 -16.624 7.670 1.00 89.75 196 ALA A N 1
ATOM 1531 C CA . ALA A 1 196 ? -3.189 -17.827 6.934 1.00 89.75 196 ALA A CA 1
ATOM 1532 C C . ALA A 1 196 ? -4.279 -18.921 6.882 1.00 89.75 196 ALA A C 1
ATOM 1534 O O . ALA A 1 196 ? -4.218 -19.815 6.042 1.00 89.75 196 ALA A O 1
ATOM 1535 N N . SER A 1 197 ? -5.279 -18.857 7.769 1.00 88.44 197 SER A N 1
ATOM 1536 C CA . SER A 1 197 ? -6.449 -19.742 7.768 1.00 88.44 197 SER A CA 1
ATOM 1537 C C . SER A 1 197 ? -7.438 -19.459 6.630 1.00 88.44 197 SER A C 1
ATOM 1539 O O . SER A 1 197 ? -8.274 -20.312 6.327 1.00 88.44 197 SER A O 1
ATOM 1541 N N . VAL A 1 198 ? -7.367 -18.287 5.991 1.00 90.38 198 VAL A N 1
ATOM 1542 C CA . VAL A 1 198 ? -8.253 -17.905 4.887 1.00 90.38 198 VAL A CA 1
ATOM 1543 C C . VAL A 1 198 ? -7.744 -18.503 3.582 1.00 90.38 198 VAL A C 1
ATOM 1545 O O . VAL A 1 198 ? -6.575 -18.371 3.219 1.00 90.38 198 VAL A O 1
ATOM 1548 N N . SER A 1 199 ? -8.645 -19.138 2.832 1.00 85.62 199 SER A N 1
ATOM 1549 C CA . SER A 1 199 ? -8.302 -19.709 1.533 1.00 85.62 199 SER A CA 1
ATOM 1550 C C . SER A 1 199 ? -7.842 -18.634 0.546 1.00 85.62 199 SER A C 1
ATOM 1552 O O . SER A 1 199 ? -8.438 -17.562 0.420 1.00 85.62 199 SER A O 1
ATOM 1554 N N . GLN A 1 200 ? -6.799 -18.956 -0.217 1.00 80.88 200 GLN A N 1
ATOM 1555 C CA . GLN A 1 200 ? -6.361 -18.152 -1.361 1.00 80.88 200 GLN A CA 1
ATOM 1556 C C . GLN A 1 200 ? -7.276 -18.346 -2.584 1.00 80.88 200 GLN A C 1
ATOM 1558 O O . GLN A 1 200 ? -7.226 -17.564 -3.533 1.00 80.88 200 GLN A O 1
ATOM 1563 N N . ASN A 1 201 ? -8.140 -19.367 -2.554 1.00 77.88 201 ASN A N 1
ATOM 1564 C CA . ASN A 1 201 ? -9.119 -19.645 -3.597 1.00 77.88 201 ASN A CA 1
ATOM 1565 C C . ASN A 1 201 ? -10.446 -18.938 -3.291 1.00 77.88 201 ASN A C 1
ATOM 1567 O O . ASN A 1 201 ? -10.914 -18.956 -2.156 1.00 77.88 201 ASN A O 1
ATOM 1571 N N . GLY A 1 202 ? -11.076 -18.370 -4.318 1.00 79.25 202 GLY A N 1
ATOM 1572 C CA . GLY A 1 202 ? -12.353 -17.661 -4.206 1.00 79.25 202 GLY A CA 1
ATOM 1573 C C . GLY A 1 202 ? -12.297 -16.268 -4.825 1.00 79.25 202 GLY A C 1
ATOM 1574 O O . GLY A 1 202 ? -11.237 -15.798 -5.248 1.00 79.25 202 GLY A O 1
ATOM 1575 N N . ASN A 1 203 ? -13.452 -15.607 -4.911 1.00 86.06 203 ASN A N 1
ATOM 1576 C CA . ASN A 1 203 ? -13.490 -14.200 -5.299 1.00 86.06 203 ASN A CA 1
ATOM 1577 C C . ASN A 1 203 ? -12.939 -13.323 -4.147 1.00 86.06 203 ASN A C 1
ATOM 1579 O O . ASN A 1 203 ? -12.842 -13.760 -3.000 1.00 86.06 203 ASN A O 1
ATOM 1583 N N . LYS A 1 204 ? -12.524 -12.091 -4.460 1.00 85.81 204 LYS A N 1
ATOM 1584 C CA . LYS A 1 204 ? -11.945 -11.179 -3.460 1.00 85.81 204 LYS A CA 1
ATOM 1585 C C . LYS A 1 204 ? -12.924 -10.817 -2.324 1.00 85.81 204 LYS A C 1
ATOM 1587 O O . LYS A 1 204 ? -12.493 -10.872 -1.174 1.00 85.81 204 LYS A O 1
ATOM 1592 N N . PRO A 1 205 ? -14.208 -10.493 -2.590 1.00 87.81 205 PRO A N 1
ATOM 1593 C CA . PRO A 1 205 ? -15.151 -10.138 -1.525 1.00 87.81 205 PRO A CA 1
ATOM 1594 C C . PRO A 1 205 ? -15.371 -11.251 -0.492 1.00 87.81 205 PRO A C 1
ATOM 1596 O O . PRO A 1 205 ? -15.297 -10.991 0.707 1.00 87.81 205 PRO A O 1
ATOM 1599 N N . ASP A 1 206 ? -15.561 -12.497 -0.932 1.00 89.56 206 ASP A N 1
ATOM 1600 C CA . ASP A 1 206 ? -15.804 -13.629 -0.028 1.00 89.56 206 ASP A CA 1
ATOM 1601 C C . ASP A 1 206 ? -14.584 -13.895 0.862 1.00 89.56 206 ASP A C 1
ATOM 1603 O O . ASP A 1 206 ? -14.717 -14.187 2.051 1.00 89.56 206 ASP A O 1
ATOM 1607 N N . ARG A 1 207 ? -13.375 -13.736 0.304 1.00 92.38 207 ARG A N 1
ATOM 1608 C CA . ARG A 1 207 ? -12.122 -13.849 1.062 1.00 92.38 207 ARG A CA 1
ATOM 1609 C C . ARG A 1 207 ? -11.992 -12.754 2.118 1.00 92.38 207 ARG A C 1
ATOM 1611 O O . ARG A 1 207 ? -11.584 -13.061 3.235 1.00 92.38 207 ARG A O 1
ATOM 1618 N N . ALA A 1 208 ? -12.371 -11.516 1.798 1.00 91.88 208 ALA A N 1
ATOM 1619 C CA . ALA A 1 208 ? -12.377 -10.415 2.760 1.00 91.88 208 ALA A CA 1
ATOM 1620 C C . ALA A 1 208 ? -13.326 -10.706 3.936 1.00 91.88 208 ALA A C 1
ATOM 1622 O O . ALA A 1 208 ? -12.934 -10.579 5.093 1.00 91.88 208 ALA A O 1
ATOM 1623 N N . LEU A 1 209 ? -14.543 -11.186 3.654 1.00 93.00 209 LEU A N 1
ATOM 1624 C CA . LEU A 1 209 ? -15.516 -11.562 4.687 1.00 93.00 209 LEU A CA 1
ATOM 1625 C C . LEU A 1 209 ? -15.037 -12.739 5.550 1.00 93.00 209 LEU A C 1
ATOM 1627 O O . LEU A 1 209 ? -15.215 -12.730 6.773 1.00 93.00 209 LEU A O 1
ATOM 1631 N N . ALA A 1 210 ? -14.397 -13.736 4.935 1.00 93.56 210 ALA A N 1
ATOM 1632 C CA . ALA A 1 210 ? -13.783 -14.847 5.657 1.00 93.56 210 ALA A CA 1
ATOM 1633 C C . ALA A 1 210 ? -12.640 -14.370 6.568 1.00 93.56 210 ALA A C 1
ATOM 1635 O O . ALA A 1 210 ? -12.545 -14.819 7.710 1.00 93.56 210 ALA A O 1
ATOM 1636 N N . ALA A 1 211 ? -11.817 -13.425 6.102 1.00 94.25 211 ALA A N 1
ATOM 1637 C CA . ALA A 1 211 ? -10.768 -12.810 6.908 1.00 94.25 211 ALA A CA 1
ATOM 1638 C C . ALA A 1 211 ? -11.344 -12.043 8.104 1.00 94.25 211 ALA A C 1
ATOM 1640 O O . ALA A 1 211 ? -10.892 -12.261 9.227 1.00 94.25 211 ALA A O 1
ATOM 1641 N N . CYS A 1 212 ? -12.393 -11.239 7.905 1.00 95.25 212 CYS A N 1
ATOM 1642 C CA . CYS A 1 212 ? -13.083 -10.565 9.008 1.00 95.25 212 CYS A CA 1
ATOM 1643 C C . CYS A 1 212 ? -13.641 -11.565 10.030 1.00 95.25 212 CYS A C 1
ATOM 1645 O O . CYS A 1 212 ? -13.505 -11.370 11.232 1.00 95.25 212 CYS A O 1
ATOM 1647 N N . SER A 1 213 ? -14.216 -12.674 9.562 1.00 94.62 213 SER A N 1
ATOM 1648 C CA . SER A 1 213 ? -14.769 -13.714 10.442 1.00 94.62 213 SER A CA 1
ATOM 1649 C C . SER A 1 213 ? -13.692 -14.453 11.247 1.00 94.62 213 SER A C 1
ATOM 1651 O O . SER A 1 213 ? -13.968 -14.941 12.340 1.00 94.62 213 SER A O 1
ATOM 1653 N N . ALA A 1 214 ? -12.472 -14.551 10.714 1.00 94.81 214 ALA A N 1
ATOM 1654 C CA . ALA A 1 214 ? -11.346 -15.210 11.372 1.00 94.81 214 ALA A CA 1
ATOM 1655 C C . ALA A 1 214 ? -10.638 -14.319 12.409 1.00 94.81 214 ALA A C 1
ATOM 1657 O O . ALA A 1 214 ? -10.015 -14.842 13.334 1.00 94.81 214 ALA A O 1
ATOM 1658 N N . VAL A 1 215 ? -10.724 -12.993 12.266 1.00 96.00 215 VAL A N 1
ATOM 1659 C CA . VAL A 1 215 ? -10.096 -12.020 13.171 1.00 96.00 215 VAL A CA 1
ATOM 1660 C C . VAL A 1 215 ? -11.139 -11.529 14.166 1.00 96.00 215 VAL A C 1
ATOM 1662 O O . VAL A 1 215 ? -11.953 -10.669 13.861 1.00 96.00 215 VAL A O 1
ATOM 1665 N N . THR A 1 216 ? -11.124 -12.076 15.371 1.00 95.31 216 THR A N 1
ATOM 1666 C CA . THR A 1 216 ? -12.132 -11.807 16.413 1.00 95.31 216 THR A CA 1
ATOM 1667 C C . THR A 1 216 ? -11.570 -11.089 17.634 1.00 95.31 216 THR A C 1
ATOM 1669 O O . THR A 1 216 ? -12.340 -10.587 18.450 1.00 95.31 216 THR A O 1
ATOM 1672 N N . THR A 1 217 ? -10.242 -11.027 17.768 1.00 95.81 217 THR A N 1
ATOM 1673 C CA . THR A 1 217 ? -9.572 -10.363 18.892 1.00 95.81 217 THR A CA 1
ATOM 1674 C C . THR A 1 217 ? -8.520 -9.366 18.422 1.00 95.81 217 THR A C 1
ATOM 1676 O O . THR A 1 217 ? -8.027 -9.426 17.290 1.00 95.81 217 THR A O 1
ATOM 1679 N N . LYS A 1 218 ? -8.141 -8.457 19.324 1.00 96.38 218 LYS A N 1
ATOM 1680 C CA . LYS A 1 218 ? -7.080 -7.481 19.076 1.00 96.38 218 LYS A CA 1
ATOM 1681 C C . LYS A 1 218 ? -5.740 -8.161 18.808 1.00 96.38 218 LYS A C 1
ATOM 1683 O O . LYS A 1 218 ? -5.027 -7.761 17.898 1.00 96.38 218 LYS A O 1
ATOM 1688 N N . GLU A 1 219 ? -5.408 -9.204 19.559 1.00 96.19 219 GLU A N 1
ATOM 1689 C CA . GLU A 1 219 ? -4.146 -9.939 19.422 1.00 96.19 219 GLU A CA 1
ATOM 1690 C C . GLU A 1 219 ? -4.043 -10.590 18.041 1.00 96.19 219 GLU A C 1
ATOM 1692 O O . GLU A 1 219 ? -2.990 -10.541 17.408 1.00 96.19 219 GLU A O 1
ATOM 1697 N N . GLN A 1 220 ? -5.156 -11.144 17.545 1.00 95.81 220 GLN A N 1
ATOM 1698 C CA . GLN A 1 220 ? -5.233 -11.677 16.187 1.00 95.81 220 GLN A CA 1
ATOM 1699 C C . GLN A 1 220 ? -5.030 -10.578 15.146 1.00 95.81 220 GLN A C 1
ATOM 1701 O O . GLN A 1 220 ? -4.321 -10.816 14.177 1.00 95.81 220 GLN A O 1
ATOM 1706 N N . ALA A 1 221 ? -5.613 -9.393 15.354 1.00 95.44 221 ALA A N 1
ATOM 1707 C CA . ALA A 1 221 ? -5.470 -8.257 14.448 1.00 95.44 221 ALA A CA 1
ATOM 1708 C C . ALA A 1 221 ? -4.037 -7.698 14.417 1.00 95.44 221 ALA A C 1
ATOM 1710 O O . ALA A 1 221 ? -3.509 -7.429 13.340 1.00 95.44 221 ALA A O 1
ATOM 1711 N N . VAL A 1 222 ? -3.383 -7.582 15.578 1.00 96.25 222 VAL A N 1
ATOM 1712 C CA . VAL A 1 222 ? -1.970 -7.177 15.688 1.00 96.25 222 VAL A CA 1
ATOM 1713 C C . VAL A 1 222 ? -1.078 -8.181 14.951 1.00 96.25 222 VAL A C 1
ATOM 1715 O O . VAL A 1 222 ? -0.200 -7.787 14.192 1.00 96.25 222 VAL A O 1
ATOM 1718 N N . ALA A 1 223 ? -1.349 -9.482 15.078 1.00 95.56 223 ALA A N 1
ATOM 1719 C CA . ALA A 1 223 ? -0.563 -10.531 14.425 1.00 95.56 223 ALA A CA 1
ATOM 1720 C C . ALA A 1 223 ? -0.669 -10.567 12.881 1.00 95.56 223 ALA A C 1
ATOM 1722 O O . ALA A 1 223 ? 0.069 -11.320 12.245 1.00 95.56 223 ALA A O 1
ATOM 1723 N N . LEU A 1 224 ? -1.557 -9.778 12.259 1.00 93.94 224 LEU A N 1
ATOM 1724 C CA . LEU A 1 224 ? -1.716 -9.723 10.794 1.00 93.94 224 LEU A CA 1
ATOM 1725 C C . LEU A 1 224 ? -0.569 -8.989 10.093 1.00 93.94 224 LEU A C 1
ATOM 1727 O O . LEU A 1 224 ? -0.369 -9.158 8.887 1.00 93.94 224 LEU A O 1
ATOM 1731 N N . SER A 1 225 ? 0.182 -8.163 10.821 1.00 93.69 225 SER A N 1
ATOM 1732 C CA . SER A 1 225 ? 1.314 -7.420 10.271 1.00 93.69 225 SER A CA 1
ATOM 1733 C C . SER A 1 225 ? 2.475 -7.353 11.248 1.00 93.69 225 SER A C 1
ATOM 1735 O O . SER A 1 225 ? 2.307 -7.503 12.454 1.00 93.69 225 SER A O 1
ATOM 1737 N N . SER A 1 226 ? 3.670 -7.127 10.716 1.00 92.06 226 SER A N 1
ATOM 1738 C CA . SER A 1 226 ? 4.873 -6.897 11.513 1.00 92.06 226 SER A CA 1
ATOM 1739 C C . SER A 1 226 ? 5.216 -5.405 11.522 1.00 92.06 226 SER A C 1
ATOM 1741 O O . SER A 1 226 ? 4.780 -4.675 10.628 1.00 92.06 226 SER A O 1
ATOM 1743 N N . PRO A 1 227 ? 5.967 -4.919 12.521 1.00 93.06 227 PRO A N 1
ATOM 1744 C CA . PRO A 1 227 ? 6.525 -3.573 12.485 1.00 93.06 227 PRO A CA 1
ATOM 1745 C C . PRO A 1 227 ? 7.447 -3.380 11.279 1.00 93.06 227 PRO A C 1
ATOM 1747 O O . PRO A 1 227 ? 8.188 -4.289 10.911 1.00 93.06 227 PRO A O 1
ATOM 1750 N N . LEU A 1 228 ? 7.438 -2.179 10.695 1.00 89.69 228 LEU A N 1
ATOM 1751 C CA . LEU A 1 228 ? 8.350 -1.832 9.595 1.00 89.69 228 LEU A CA 1
ATOM 1752 C C . LEU A 1 228 ? 9.805 -1.657 10.063 1.00 89.69 228 LEU A C 1
ATOM 1754 O O . LEU A 1 228 ? 10.728 -1.761 9.262 1.00 89.69 228 LEU A O 1
ATOM 1758 N N . ALA A 1 229 ? 10.009 -1.373 11.349 1.00 88.38 229 ALA A N 1
ATOM 1759 C CA . ALA A 1 229 ? 11.315 -1.317 11.993 1.00 88.38 229 ALA A CA 1
ATOM 1760 C C . ALA A 1 229 ? 11.181 -1.669 13.481 1.00 88.38 229 ALA A C 1
ATOM 1762 O O . ALA A 1 229 ? 10.096 -1.555 14.059 1.00 88.38 229 ALA A O 1
ATOM 1763 N N . ASP A 1 230 ? 12.289 -2.067 14.103 1.00 87.31 230 ASP A N 1
ATOM 1764 C CA . ASP A 1 230 ? 12.321 -2.443 15.515 1.00 87.31 230 ASP A CA 1
ATOM 1765 C C . ASP A 1 230 ? 11.813 -1.316 16.427 1.00 87.31 230 ASP A C 1
ATOM 1767 O O . ASP A 1 230 ? 12.137 -0.140 16.252 1.00 87.31 230 ASP A O 1
ATOM 1771 N N . GLY A 1 231 ? 11.007 -1.687 17.425 1.00 88.31 231 GLY A N 1
ATOM 1772 C CA . GLY A 1 231 ? 10.441 -0.749 18.400 1.00 88.31 231 GLY A CA 1
ATOM 1773 C C . GLY A 1 231 ? 9.226 0.049 17.912 1.00 88.31 231 GLY A C 1
ATOM 1774 O O . GLY A 1 231 ? 8.736 0.898 18.656 1.00 88.31 231 GLY A O 1
ATOM 1775 N N . ARG A 1 232 ? 8.720 -0.217 16.701 1.00 92.12 232 ARG A N 1
ATOM 1776 C CA . ARG A 1 232 ? 7.486 0.386 16.170 1.00 92.12 232 ARG A CA 1
ATOM 1777 C C . ARG A 1 232 ? 6.261 -0.498 16.432 1.00 92.12 232 ARG A C 1
ATOM 1779 O O . ARG A 1 232 ? 6.414 -1.709 16.615 1.00 92.12 232 ARG A O 1
ATOM 1786 N N . PRO A 1 233 ? 5.045 0.077 16.431 1.00 94.06 233 PRO A N 1
ATOM 1787 C CA . PRO A 1 233 ? 3.830 -0.721 16.311 1.00 94.06 233 PRO A CA 1
ATOM 1788 C C . PRO A 1 233 ? 3.800 -1.459 14.965 1.00 94.06 233 PRO A C 1
ATOM 1790 O O . PRO A 1 233 ? 4.636 -1.238 14.081 1.00 94.06 233 PRO A O 1
ATOM 1793 N N . THR A 1 234 ? 2.843 -2.368 14.816 1.00 95.75 234 THR A N 1
ATOM 1794 C CA . THR A 1 234 ? 2.691 -3.115 13.566 1.00 95.75 234 THR A CA 1
ATOM 1795 C C . THR A 1 234 ? 2.291 -2.186 12.421 1.00 95.75 234 THR A C 1
ATOM 1797 O O . THR A 1 234 ? 1.704 -1.125 12.634 1.00 95.75 234 THR A O 1
ATOM 1800 N N . GLU A 1 235 ? 2.611 -2.565 11.184 1.00 95.50 235 GLU A N 1
ATOM 1801 C CA . GLU A 1 235 ? 2.326 -1.718 10.025 1.00 95.50 235 GLU A CA 1
ATOM 1802 C C . GLU A 1 235 ? 0.849 -1.303 9.931 1.00 95.50 235 GLU A C 1
ATOM 1804 O O . GLU A 1 235 ? 0.561 -0.135 9.667 1.00 95.50 235 GLU A O 1
ATOM 1809 N N . LEU A 1 236 ? -0.091 -2.226 10.167 1.00 96.44 236 LEU A N 1
ATOM 1810 C CA . LEU A 1 236 ? -1.517 -1.897 10.116 1.00 96.44 236 LEU A CA 1
ATOM 1811 C C . LEU A 1 236 ? -1.910 -0.900 11.211 1.00 96.44 236 LEU A C 1
ATOM 1813 O O . LEU A 1 236 ? -2.730 -0.020 10.956 1.00 96.44 236 LEU A O 1
ATOM 1817 N N . GLU A 1 237 ? -1.309 -0.978 12.400 1.00 96.75 237 GLU A N 1
ATOM 1818 C CA . GLU A 1 237 ? -1.513 0.031 13.444 1.00 96.75 237 GLU A CA 1
ATOM 1819 C C . GLU A 1 237 ? -1.003 1.409 13.004 1.00 96.75 237 GLU A C 1
ATOM 1821 O O . GLU A 1 237 ? -1.719 2.393 13.182 1.00 96.75 237 GLU A O 1
ATOM 1826 N N . ASP A 1 238 ? 0.174 1.492 12.376 1.00 95.12 238 ASP A N 1
ATOM 1827 C CA . ASP A 1 238 ? 0.716 2.749 11.833 1.00 95.12 238 ASP A CA 1
ATOM 1828 C C . ASP A 1 238 ? -0.179 3.328 10.723 1.00 95.12 238 ASP A C 1
ATOM 1830 O O . ASP A 1 238 ? -0.454 4.534 10.686 1.00 95.12 238 ASP A O 1
ATOM 1834 N N . VAL A 1 239 ? -0.666 2.472 9.819 1.00 95.62 239 VAL A N 1
ATOM 1835 C CA . VAL A 1 239 ? -1.569 2.863 8.727 1.00 95.62 239 VAL A CA 1
ATOM 1836 C C . VAL A 1 239 ? -2.889 3.395 9.278 1.00 95.62 239 VAL A C 1
ATOM 1838 O O . VAL A 1 239 ? -3.291 4.507 8.927 1.00 95.62 239 VAL A O 1
ATOM 1841 N N . PHE A 1 240 ? -3.558 2.656 10.167 1.00 96.44 240 PHE A N 1
ATOM 1842 C CA . PHE A 1 240 ? -4.830 3.111 10.728 1.00 96.44 240 PHE A CA 1
ATOM 1843 C C . PHE A 1 240 ? -4.648 4.325 11.637 1.00 96.44 240 PHE A C 1
ATOM 1845 O O . PHE A 1 240 ? -5.431 5.266 11.536 1.00 96.44 240 PHE A O 1
ATOM 1852 N N . SER A 1 241 ? -3.581 4.388 12.432 1.00 95.38 241 SER A N 1
ATOM 1853 C CA . SER A 1 241 ? -3.251 5.590 13.201 1.00 95.38 241 SER A CA 1
ATOM 1854 C C . SER A 1 241 ? -3.147 6.826 12.297 1.00 95.38 241 SER A C 1
ATOM 1856 O O . SER A 1 241 ? -3.771 7.844 12.585 1.00 95.38 241 SER A O 1
ATOM 1858 N N . SER A 1 242 ? -2.474 6.727 11.141 1.00 94.25 242 SER A N 1
ATOM 1859 C CA . SER A 1 242 ? -2.385 7.831 10.165 1.00 94.25 242 SER A CA 1
ATOM 1860 C C . SER A 1 242 ? -3.725 8.180 9.500 1.00 94.25 242 SER A C 1
ATOM 1862 O O . SER A 1 242 ? -4.007 9.354 9.234 1.00 94.25 242 SER A O 1
ATOM 1864 N N . ILE A 1 243 ? -4.570 7.179 9.237 1.00 94.38 243 ILE A N 1
ATOM 1865 C CA . ILE A 1 243 ? -5.914 7.372 8.669 1.00 94.38 243 ILE A CA 1
ATOM 1866 C C . ILE A 1 243 ? -6.832 8.113 9.645 1.00 94.38 243 ILE A C 1
ATOM 1868 O O . ILE A 1 243 ? -7.581 8.999 9.229 1.00 94.38 243 ILE A O 1
ATOM 1872 N N . PHE A 1 244 ? -6.785 7.735 10.922 1.00 94.00 244 PHE A N 1
ATOM 1873 C CA . PHE A 1 244 ? -7.640 8.278 11.977 1.00 94.00 244 PHE A CA 1
ATOM 1874 C C . PHE A 1 244 ? -7.046 9.507 12.673 1.00 94.00 244 PHE A C 1
ATOM 1876 O O . PHE A 1 244 ? -7.748 10.148 13.456 1.00 94.00 244 PHE A O 1
ATOM 1883 N N . ALA A 1 245 ? -5.789 9.853 12.390 1.00 90.19 245 ALA A N 1
ATOM 1884 C CA . ALA A 1 245 ? -5.179 11.083 12.864 1.00 90.19 245 ALA A CA 1
ATOM 1885 C C . ALA A 1 245 ? -5.963 12.292 12.339 1.00 90.19 245 ALA A C 1
ATOM 1887 O O . ALA A 1 245 ? -6.153 12.468 11.131 1.00 90.19 245 ALA A O 1
ATOM 1888 N N . GLU A 1 246 ? -6.401 13.149 13.259 1.00 72.94 246 GLU A N 1
ATOM 1889 C CA . GLU A 1 246 ? -6.961 14.441 12.893 1.00 72.94 246 GLU A CA 1
ATOM 1890 C C . GLU A 1 246 ? -5.873 15.264 12.207 1.00 72.94 246 GLU A C 1
ATOM 1892 O O . GLU A 1 246 ? -4.772 15.444 12.733 1.00 72.94 246 GLU A O 1
ATOM 1897 N N . VAL A 1 247 ? -6.173 15.777 11.015 1.00 57.41 247 VAL A N 1
ATOM 1898 C CA . VAL A 1 247 ? -5.322 16.804 10.423 1.00 57.41 247 VAL A CA 1
ATOM 1899 C C . VAL A 1 247 ? -5.565 18.064 11.231 1.00 57.41 247 VAL A C 1
ATOM 1901 O O . VAL A 1 247 ? -6.594 18.721 11.079 1.00 57.41 247 VAL A O 1
ATOM 1904 N N . VAL A 1 248 ? -4.621 18.380 12.114 1.00 44.38 248 VAL A N 1
ATOM 1905 C CA . VAL A 1 248 ? -4.550 19.692 12.745 1.00 44.38 248 VAL A CA 1
ATOM 1906 C C . VAL A 1 248 ? -4.298 20.687 11.620 1.00 44.38 248 VAL A C 1
ATOM 1908 O O . VAL A 1 248 ? -3.169 20.873 11.175 1.00 44.38 248 VAL A O 1
ATOM 1911 N N . VAL A 1 249 ? -5.367 21.302 11.117 1.00 45.56 249 VAL A N 1
ATOM 1912 C CA . VAL A 1 249 ? -5.249 22.465 10.243 1.00 45.56 249 VAL A CA 1
ATOM 1913 C C . VAL A 1 249 ? -4.717 23.582 11.129 1.00 45.56 249 VAL A C 1
ATOM 1915 O O . VAL A 1 249 ? -5.463 24.198 11.893 1.00 45.56 249 VAL A O 1
ATOM 1918 N N . THR A 1 250 ? -3.411 23.824 11.083 1.00 39.97 250 THR A N 1
ATOM 1919 C CA . THR A 1 250 ? -2.835 25.026 11.675 1.00 39.97 250 THR A CA 1
ATOM 1920 C C . THR A 1 250 ? -3.487 26.219 10.982 1.00 39.97 250 THR A C 1
ATOM 1922 O O . THR A 1 250 ? -3.305 26.458 9.790 1.00 39.97 250 THR A O 1
ATOM 1925 N N . GLN A 1 251 ? -4.287 26.979 11.735 1.00 41.34 251 GLN A N 1
ATOM 1926 C CA . GLN A 1 251 ? -5.053 28.135 11.244 1.00 41.34 251 GLN A CA 1
ATOM 1927 C C . GLN A 1 251 ? -4.189 29.225 10.569 1.00 41.34 251 GLN A C 1
ATOM 1929 O O . GLN A 1 251 ? -4.732 30.151 9.970 1.00 41.34 251 GLN A O 1
ATOM 1934 N N . GLN A 1 252 ? -2.859 29.109 10.610 1.00 44.31 252 GLN A N 1
ATOM 1935 C CA . GLN A 1 252 ? -1.924 30.017 9.951 1.00 44.31 252 GLN A CA 1
ATOM 1936 C C . GLN A 1 252 ? -1.980 29.971 8.414 1.00 44.31 252 GLN A C 1
ATOM 1938 O O . GLN A 1 252 ? -1.853 31.022 7.791 1.00 44.31 252 GLN A O 1
ATOM 1943 N N . GLU A 1 253 ? -2.245 28.824 7.777 1.00 42.78 253 GLU A N 1
ATOM 1944 C CA . GLU A 1 253 ? -2.285 28.763 6.301 1.00 42.78 253 GLU A CA 1
ATOM 1945 C C . GLU A 1 253 ? -3.628 29.219 5.711 1.00 42.78 253 GLU A C 1
ATOM 1947 O O . GLU A 1 253 ? -3.678 29.768 4.606 1.00 42.78 253 GLU A O 1
ATOM 1952 N N . ALA A 1 254 ? -4.719 29.061 6.467 1.00 44.16 254 ALA A N 1
ATOM 1953 C CA . ALA A 1 254 ? -6.050 29.514 6.063 1.00 44.16 254 ALA A CA 1
ATOM 1954 C C . ALA A 1 254 ? -6.168 31.049 6.054 1.00 44.16 254 ALA A C 1
ATOM 1956 O O . ALA A 1 254 ? -6.875 31.605 5.217 1.00 44.16 254 ALA A O 1
ATOM 1957 N N . TRP A 1 255 ? -5.447 31.744 6.943 1.00 44.75 255 TRP A N 1
ATOM 1958 C CA . TRP A 1 255 ? -5.435 33.212 6.988 1.00 44.75 255 TRP A CA 1
ATOM 1959 C C . TRP A 1 255 ? -4.572 33.841 5.885 1.00 44.75 255 TRP A C 1
ATOM 1961 O O . TRP A 1 255 ? -4.916 34.910 5.388 1.00 44.75 255 TRP A O 1
ATOM 1971 N N . MET A 1 256 ? -3.504 33.169 5.438 1.00 44.25 256 MET A N 1
ATOM 1972 C CA . MET A 1 256 ? -2.638 33.681 4.365 1.00 44.25 256 MET A CA 1
ATOM 1973 C C . MET A 1 256 ? -3.244 33.567 2.958 1.00 44.25 256 MET A C 1
ATOM 1975 O O . MET A 1 256 ? -2.871 34.339 2.081 1.00 44.25 256 MET A O 1
ATOM 1979 N N . LYS A 1 257 ? -4.183 32.640 2.724 1.00 49.38 257 LYS A N 1
ATOM 1980 C CA . LYS A 1 257 ? -4.860 32.480 1.418 1.00 49.38 257 LYS A CA 1
ATOM 1981 C C . LYS A 1 257 ? -6.158 33.285 1.276 1.00 49.38 257 LYS A C 1
ATOM 1983 O O . LYS A 1 257 ? -6.743 33.288 0.198 1.00 49.38 257 LYS A O 1
ATOM 1988 N N . ALA A 1 258 ? -6.615 33.945 2.341 1.00 45.59 258 ALA A N 1
ATOM 1989 C CA . ALA A 1 258 ? -7.890 34.664 2.379 1.00 45.59 258 ALA A CA 1
ATOM 1990 C C . ALA A 1 258 ? -7.755 36.197 2.299 1.00 45.59 258 ALA A C 1
ATOM 1992 O O . ALA A 1 258 ? -8.759 36.895 2.445 1.00 45.59 258 ALA A O 1
ATOM 1993 N N . GLN A 1 259 ? -6.553 36.737 2.070 1.00 37.28 259 GLN A N 1
ATOM 1994 C CA . GLN A 1 259 ? -6.388 38.164 1.791 1.00 37.28 259 GLN A CA 1
ATOM 1995 C C . GLN A 1 259 ? -6.376 38.412 0.271 1.00 37.28 259 GLN A C 1
ATOM 1997 O O . GLN A 1 259 ? -5.554 37.801 -0.413 1.00 37.28 259 GLN A O 1
ATOM 2002 N N . PRO A 1 260 ? -7.306 39.237 -0.254 1.00 52.19 260 PRO A N 1
ATOM 2003 C CA . PRO A 1 260 ? -7.362 39.610 -1.667 1.00 52.19 260 PRO A CA 1
ATOM 2004 C C . PRO A 1 260 ? -6.203 40.517 -2.096 1.00 52.19 260 PRO A C 1
ATOM 2006 O O . PRO A 1 260 ? -5.670 41.257 -1.236 1.00 52.19 260 PRO A O 1
#

Solvent-accessible surface area (backbone atoms only — not comparable to full-atom values): 14552 Å² total; per-residue (Å²): 63,35,38,32,64,49,80,35,48,56,66,31,51,54,47,46,34,30,40,67,35,76,83,46,35,44,76,85,69,70,41,50,76,43,75,38,90,49,64,82,43,48,34,59,54,42,56,56,42,42,74,74,73,41,64,61,31,37,45,43,40,39,59,35,70,73,63,48,41,83,22,70,63,68,53,74,69,46,51,51,39,42,54,53,25,50,53,51,39,52,53,48,35,61,74,67,68,62,72,60,78,80,49,77,67,57,51,56,62,48,65,70,36,68,72,43,50,54,40,50,50,53,34,51,50,49,52,50,43,39,76,73,69,44,79,89,46,71,68,54,53,50,42,51,48,60,66,46,46,65,50,53,44,55,27,51,54,52,42,38,64,74,35,70,69,45,38,52,46,40,42,69,36,46,51,53,36,36,77,71,32,33,36,58,35,77,75,31,49,77,76,68,42,47,55,89,89,47,65,90,74,74,60,63,57,63,42,28,54,49,30,47,71,71,47,82,42,40,69,54,39,51,68,45,41,60,44,75,48,93,96,52,65,29,43,61,56,55,45,46,50,58,69,70,48,77,81,79,76,63,69,67,63,64,60,68,73,69,65,133

Radius of gyration: 20.93 Å; Cα contacts (8 Å, |Δi|>4): 294; chains: 1; bounding box: 43×59×61 Å

pLDDT: mean 84.0, std 12.9, range [37.28, 96.94]

Sequence (260 aa):
MVLFEGESDDAYCRHVAKMLNAEWDFDKKNIALVKVSGKGNFQKFRTFFESFGITVKIVADLDALFDGFQHLGATPETAALKSTAIQKLDSRIAALAMVATPSTRQIKKRVAKDSWRERYVAAREALRNVKQGAAVDQATVELLDDLFAWEKDDTRLQVCAQDLEAQAALVPLLDSLREQGVCVLARGAIEDYYPASVSQNGNKPDRALAACSAVTTKEQAVALSSPLADGRPTELEDVFSSIFAEVVVTQQEAWMKAQP